Protein AF-A0A3A8IWX3-F1 (afdb_monomer_lite)

Structure (mmCIF, N/CA/C/O backbone):
data_AF-A0A3A8IWX3-F1
#
_entry.id   AF-A0A3A8IWX3-F1
#
loop_
_atom_site.group_PDB
_atom_site.id
_atom_site.type_symbol
_atom_site.label_atom_id
_atom_site.label_alt_id
_atom_site.label_comp_id
_atom_site.label_asym_id
_atom_site.label_entity_id
_atom_site.label_seq_id
_atom_site.pdbx_PDB_ins_code
_atom_site.Cartn_x
_atom_site.Cartn_y
_atom_site.Cartn_z
_atom_site.occupancy
_atom_site.B_iso_or_equiv
_atom_site.auth_seq_id
_atom_site.auth_comp_id
_atom_site.auth_asym_id
_atom_site.auth_atom_id
_atom_site.pdbx_PDB_model_num
ATOM 1 N N . MET A 1 1 ? -1.383 -8.125 -10.080 1.00 86.69 1 MET A N 1
ATOM 2 C CA . MET A 1 1 ? -1.069 -6.756 -10.529 1.00 86.69 1 MET A CA 1
ATOM 3 C C . MET A 1 1 ? -1.283 -6.690 -12.027 1.00 86.69 1 MET A C 1
ATOM 5 O O . MET A 1 1 ? -1.121 -7.721 -12.674 1.00 86.69 1 MET A O 1
ATOM 9 N N . LYS A 1 2 ? -1.686 -5.539 -12.562 1.00 85.56 2 LYS A N 1
ATOM 10 C CA . LYS A 1 2 ? -1.774 -5.310 -14.010 1.00 85.56 2 LYS A CA 1
ATOM 11 C C . LYS A 1 2 ? -1.093 -3.989 -14.355 1.00 85.56 2 LYS A C 1
ATOM 13 O O . LYS A 1 2 ? -1.101 -3.071 -13.539 1.00 85.56 2 LYS A O 1
ATOM 18 N N . GLN A 1 3 ? -0.535 -3.910 -15.554 1.00 83.62 3 GLN A N 1
ATOM 19 C CA . GLN A 1 3 ? -0.022 -2.661 -16.098 1.00 83.62 3 GLN A CA 1
ATOM 20 C C . GLN A 1 3 ? -1.179 -1.813 -16.635 1.00 83.62 3 GLN A C 1
ATOM 22 O O . GLN A 1 3 ? -2.124 -2.352 -17.218 1.00 83.62 3 GLN A O 1
ATOM 27 N N . VAL A 1 4 ? -1.117 -0.501 -16.424 1.00 78.19 4 VAL A N 1
ATOM 28 C CA . VAL A 1 4 ? -2.127 0.460 -16.881 1.00 78.19 4 VAL A CA 1
ATOM 29 C C . VAL A 1 4 ? -1.510 1.476 -17.836 1.00 78.19 4 VAL A C 1
ATOM 31 O O . VAL A 1 4 ? -0.340 1.832 -17.728 1.00 78.19 4 VAL A O 1
ATOM 34 N N . SER A 1 5 ? -2.292 1.932 -18.812 1.00 67.56 5 SER A N 1
ATOM 35 C CA . SER A 1 5 ? -1.827 2.875 -19.839 1.00 67.56 5 SER A CA 1
ATOM 36 C C . SER A 1 5 ? -1.890 4.332 -19.385 1.00 67.56 5 SER A C 1
ATOM 38 O O . SER A 1 5 ? -1.274 5.187 -20.010 1.00 67.56 5 SER A O 1
ATOM 40 N N . THR A 1 6 ? -2.663 4.634 -18.337 1.00 64.38 6 THR A N 1
ATOM 41 C CA . THR A 1 6 ? -2.822 5.980 -17.765 1.00 64.38 6 THR A CA 1
ATOM 42 C C . THR A 1 6 ? -3.241 5.852 -16.298 1.00 64.38 6 THR A C 1
ATOM 44 O O . THR A 1 6 ? -4.213 5.137 -16.048 1.00 64.38 6 THR A O 1
ATOM 47 N N . PRO A 1 7 ? -2.539 6.475 -15.329 1.00 60.66 7 PRO A N 1
ATOM 48 C CA . PRO A 1 7 ? -2.961 6.459 -13.931 1.00 60.66 7 PRO A CA 1
ATOM 49 C C . PRO A 1 7 ? -4.278 7.225 -13.796 1.00 60.66 7 PRO A C 1
ATOM 51 O O . PRO A 1 7 ? -4.457 8.277 -14.417 1.00 60.66 7 PRO A O 1
ATOM 54 N N . SER A 1 8 ? -5.222 6.686 -13.028 1.00 58.66 8 SER A N 1
ATOM 55 C CA . SER A 1 8 ? -6.579 7.222 -12.969 1.00 58.66 8 SER A CA 1
ATOM 56 C C . SER A 1 8 ? -6.768 8.292 -11.895 1.00 58.66 8 SER A C 1
ATOM 58 O O . SER A 1 8 ? -7.696 9.095 -12.023 1.00 58.66 8 SER A O 1
ATOM 60 N N . LEU A 1 9 ? -5.943 8.350 -10.841 1.00 49.69 9 LEU A N 1
ATOM 61 C CA . LEU A 1 9 ? -6.291 9.151 -9.661 1.00 49.69 9 LEU A CA 1
ATOM 62 C C . LEU A 1 9 ? -5.093 9.784 -8.926 1.00 49.69 9 LEU A C 1
ATOM 64 O O . LEU A 1 9 ? -4.160 9.097 -8.526 1.00 49.69 9 LEU A O 1
ATOM 68 N N . ALA A 1 10 ? -5.245 11.083 -8.619 1.00 52.88 10 ALA A N 1
ATOM 69 C CA . ALA A 1 10 ? -4.418 11.921 -7.731 1.00 52.88 10 ALA A CA 1
ATOM 70 C C . ALA A 1 10 ? -2.992 12.261 -8.232 1.00 52.88 10 ALA A C 1
ATOM 72 O O . ALA A 1 10 ? -2.428 11.541 -9.053 1.00 52.88 10 ALA A O 1
ATOM 73 N N . PRO A 1 11 ? -2.384 13.383 -7.777 1.00 64.00 11 PRO A N 1
ATOM 74 C CA . PRO A 1 11 ? -0.992 13.677 -8.098 1.00 64.00 11 PRO A CA 1
ATOM 75 C C . PRO A 1 11 ? -0.094 12.644 -7.411 1.00 64.00 11 PRO A C 1
ATOM 77 O O . PRO A 1 11 ? 0.184 12.738 -6.213 1.00 64.00 11 PRO A O 1
ATOM 80 N N . LEU A 1 12 ? 0.330 11.642 -8.182 1.00 71.00 12 LEU A N 1
ATOM 81 C CA . LEU A 1 12 ? 1.367 10.704 -7.781 1.00 71.00 12 LEU A CA 1
ATOM 82 C C . LEU A 1 12 ? 2.666 11.483 -7.536 1.00 71.00 12 LEU A C 1
ATOM 84 O O . LEU A 1 12 ? 3.016 12.394 -8.288 1.00 71.00 12 LEU A O 1
ATOM 88 N N . ARG A 1 13 ? 3.368 11.138 -6.460 1.00 83.31 13 ARG A N 1
ATOM 89 C CA . ARG A 1 13 ? 4.618 11.775 -6.042 1.00 83.31 13 ARG A CA 1
ATOM 90 C C . ARG A 1 13 ? 5.646 10.714 -5.687 1.00 83.31 13 ARG A C 1
ATOM 92 O O . ARG A 1 13 ? 5.283 9.590 -5.358 1.00 83.31 13 ARG A O 1
ATOM 99 N N . GLU A 1 14 ? 6.924 11.059 -5.743 1.00 87.44 14 GLU A N 1
ATOM 100 C CA . GLU A 1 14 ? 7.971 10.157 -5.266 1.00 87.44 14 GLU A CA 1
ATOM 101 C C . GLU A 1 14 ? 7.809 9.928 -3.756 1.00 87.44 14 GLU A C 1
ATOM 103 O O . GLU A 1 14 ? 7.725 10.875 -2.972 1.00 87.44 14 GLU A O 1
ATOM 108 N N . VAL A 1 15 ? 7.718 8.659 -3.360 1.00 89.88 15 VAL A N 1
ATOM 109 C CA . VAL A 1 15 ? 7.483 8.227 -1.972 1.00 89.88 15 VAL A CA 1
ATOM 110 C C . VAL A 1 15 ? 8.675 7.478 -1.381 1.00 89.88 15 VAL A C 1
ATOM 112 O O . VAL A 1 15 ? 8.717 7.208 -0.178 1.00 89.88 15 VAL A O 1
ATOM 115 N N . GLY A 1 16 ? 9.660 7.151 -2.211 1.00 93.00 16 GLY A N 1
ATOM 116 C CA . GLY A 1 16 ? 10.855 6.420 -1.829 1.00 93.00 16 GLY A CA 1
ATOM 117 C C . GLY A 1 16 ? 11.620 5.909 -3.037 1.00 93.00 16 GLY A C 1
ATOM 118 O O . GLY A 1 16 ? 11.205 6.076 -4.182 1.00 93.00 16 GLY A O 1
ATOM 119 N N . ASN A 1 17 ? 12.725 5.236 -2.759 1.00 94.06 17 ASN A N 1
ATOM 120 C CA . ASN A 1 17 ? 13.525 4.547 -3.754 1.00 94.06 17 ASN A CA 1
ATOM 121 C C . ASN A 1 17 ? 13.848 3.133 -3.276 1.00 94.06 17 ASN A C 1
ATOM 123 O O . ASN A 1 17 ? 13.964 2.875 -2.078 1.00 94.06 17 ASN A O 1
ATOM 127 N N . ALA A 1 18 ? 14.006 2.217 -4.218 1.00 93.88 18 ALA A N 1
ATOM 128 C CA . ALA A 1 18 ? 14.379 0.842 -3.953 1.00 93.88 18 ALA A CA 1
ATOM 129 C C . ALA A 1 18 ? 15.327 0.320 -5.036 1.00 93.88 18 ALA A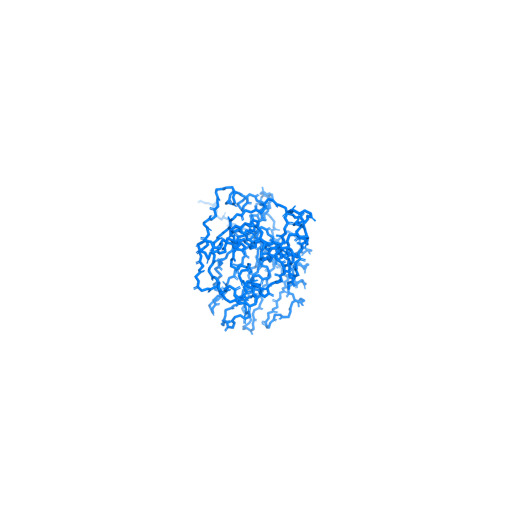 C 1
ATOM 131 O O . ALA A 1 18 ? 15.276 0.739 -6.191 1.00 93.88 18 ALA A O 1
ATOM 132 N N . MET A 1 19 ? 16.208 -0.591 -4.646 1.00 92.00 19 MET A N 1
ATOM 133 C CA . MET A 1 19 ? 17.078 -1.329 -5.548 1.00 92.00 19 MET A CA 1
ATOM 134 C C . MET A 1 19 ? 16.510 -2.722 -5.775 1.00 92.00 19 MET A C 1
ATOM 136 O O . MET A 1 19 ? 16.108 -3.404 -4.832 1.00 92.00 19 MET A O 1
ATOM 140 N N . PHE A 1 20 ? 16.499 -3.138 -7.036 1.00 89.69 20 PHE A N 1
ATOM 141 C CA . PHE A 1 20 ? 16.020 -4.442 -7.474 1.00 89.69 20 PHE A CA 1
ATOM 142 C C . PHE A 1 20 ? 16.995 -5.020 -8.494 1.00 89.69 20 PHE A C 1
ATOM 144 O O . PHE A 1 20 ? 17.671 -4.272 -9.212 1.00 89.69 20 PHE A O 1
ATOM 151 N N . ALA A 1 21 ? 17.014 -6.345 -8.630 1.00 88.94 21 ALA A N 1
ATOM 152 C CA . ALA A 1 21 ? 17.685 -6.963 -9.759 1.00 88.94 21 ALA A CA 1
ATOM 153 C C . ALA A 1 21 ? 17.002 -6.521 -11.064 1.00 88.94 21 ALA A C 1
ATOM 155 O O . ALA A 1 21 ? 15.779 -6.526 -11.180 1.00 88.94 21 ALA A O 1
ATOM 156 N N . LEU A 1 22 ? 17.786 -6.164 -12.085 1.00 83.31 22 LEU A N 1
ATOM 157 C CA . LEU A 1 22 ? 17.231 -5.679 -13.357 1.00 83.31 22 LEU A CA 1
ATOM 158 C C . LEU A 1 22 ? 16.272 -6.696 -14.002 1.00 83.31 22 LEU A C 1
ATOM 160 O O . LEU A 1 22 ? 15.233 -6.316 -14.531 1.00 83.31 22 LEU A O 1
ATOM 164 N N . ALA A 1 23 ? 16.598 -7.987 -13.892 1.00 86.25 23 ALA A N 1
ATOM 165 C CA . ALA A 1 23 ? 15.766 -9.077 -14.396 1.00 86.25 23 ALA A CA 1
ATOM 166 C C . ALA A 1 23 ? 14.388 -9.144 -13.716 1.00 86.25 23 ALA A C 1
ATOM 168 O O . ALA A 1 23 ? 13.410 -9.528 -14.356 1.00 86.25 23 ALA A O 1
ATOM 169 N N . ASP A 1 24 ? 14.306 -8.748 -12.445 1.00 89.81 24 ASP A N 1
ATOM 170 C CA . ASP A 1 24 ? 13.052 -8.714 -11.701 1.00 89.81 24 ASP A CA 1
ATOM 171 C C . ASP A 1 24 ? 12.161 -7.580 -12.213 1.00 89.81 24 ASP A C 1
ATOM 173 O O . ASP A 1 24 ? 10.992 -7.801 -12.522 1.00 89.81 24 ASP A O 1
ATOM 177 N N . VAL A 1 25 ? 12.722 -6.384 -12.406 1.00 85.19 25 VAL A N 1
ATOM 178 C CA . VAL A 1 25 ? 11.973 -5.238 -12.947 1.00 85.19 25 VAL A CA 1
ATOM 179 C C . VAL A 1 25 ? 11.510 -5.511 -14.381 1.00 85.19 25 VAL A C 1
ATOM 181 O O . VAL A 1 25 ? 10.349 -5.275 -14.703 1.00 85.19 25 VAL A O 1
ATOM 184 N N . ASP A 1 26 ? 12.367 -6.097 -15.222 1.00 84.75 26 ASP A N 1
ATOM 185 C CA . ASP A 1 26 ? 12.008 -6.475 -16.596 1.00 84.75 26 ASP A CA 1
ATOM 186 C C . ASP A 1 26 ? 10.876 -7.530 -16.640 1.00 84.75 26 ASP A C 1
ATOM 188 O O . ASP A 1 26 ? 10.126 -7.603 -17.617 1.00 84.75 26 ASP A O 1
ATOM 192 N N . SER A 1 27 ? 10.690 -8.324 -15.575 1.00 87.50 27 SER A N 1
ATOM 193 C CA . SER A 1 27 ? 9.590 -9.298 -15.478 1.00 87.50 27 SER A CA 1
ATOM 194 C C . SER A 1 27 ? 8.203 -8.659 -15.320 1.00 87.50 27 SER A C 1
ATOM 196 O O . SER A 1 27 ? 7.191 -9.330 -15.537 1.00 87.50 27 SER A O 1
ATOM 198 N N . LEU A 1 28 ? 8.135 -7.361 -14.991 1.00 86.62 28 LEU A N 1
ATOM 199 C CA . LEU A 1 28 ? 6.883 -6.606 -14.866 1.00 86.62 28 LEU A CA 1
ATOM 200 C C . LEU A 1 28 ? 6.214 -6.312 -16.215 1.00 86.62 28 LEU A C 1
ATOM 202 O O . LEU A 1 28 ? 5.060 -5.883 -16.244 1.00 86.62 28 LEU A O 1
ATOM 206 N N . GLY A 1 29 ? 6.915 -6.559 -17.323 1.00 84.50 29 GLY A N 1
ATOM 207 C CA . GLY A 1 29 ? 6.426 -6.331 -18.676 1.00 84.50 29 GLY A CA 1
ATOM 208 C C . GLY A 1 29 ? 7.143 -5.182 -19.377 1.00 84.50 29 GLY A C 1
ATOM 209 O O . GLY A 1 29 ? 8.172 -4.679 -18.927 1.00 84.50 29 GLY A O 1
ATOM 210 N N . THR A 1 30 ? 6.601 -4.784 -20.526 1.00 82.56 30 THR A N 1
ATOM 211 C CA . THR A 1 30 ? 7.172 -3.691 -21.327 1.00 82.56 30 THR A CA 1
ATOM 212 C C . THR A 1 30 ? 6.916 -2.367 -20.613 1.00 82.56 30 THR A C 1
ATOM 214 O O . THR A 1 30 ? 5.758 -2.119 -20.300 1.00 82.56 30 THR A O 1
ATOM 217 N N . PRO A 1 31 ? 7.920 -1.515 -20.352 1.00 80.44 31 PRO A N 1
ATOM 218 C CA . PRO A 1 31 ? 7.683 -0.235 -19.692 1.00 80.44 31 PRO A CA 1
ATOM 219 C C . PRO A 1 31 ? 6.721 0.654 -20.496 1.00 80.44 31 PRO A C 1
ATOM 221 O O . PRO A 1 31 ? 6.580 0.521 -21.712 1.00 80.44 31 PRO A O 1
ATOM 224 N N . ASN A 1 32 ? 6.029 1.546 -19.798 1.00 75.69 32 ASN A N 1
ATOM 225 C CA . ASN A 1 32 ? 5.233 2.615 -20.376 1.00 75.69 32 ASN A CA 1
ATOM 226 C C . ASN A 1 32 ? 6.160 3.619 -21.077 1.00 75.69 32 ASN A C 1
ATOM 228 O O . ASN A 1 32 ? 7.219 3.971 -20.560 1.00 75.69 32 ASN A O 1
ATOM 232 N N . PHE A 1 33 ? 5.736 4.097 -22.246 1.00 67.00 33 PHE A N 1
ATOM 233 C CA . PHE A 1 33 ? 6.454 5.110 -23.009 1.00 67.00 33 PHE A CA 1
ATOM 234 C C . PHE A 1 33 ? 5.523 6.267 -23.349 1.00 67.00 33 PHE A C 1
ATOM 236 O O . PHE A 1 33 ? 4.365 6.045 -23.702 1.00 67.00 33 PHE A O 1
ATOM 243 N N . GLU A 1 34 ? 6.033 7.494 -23.261 1.00 55.59 34 GLU A N 1
ATOM 244 C CA . GLU A 1 34 ? 5.270 8.700 -23.607 1.00 55.59 34 GLU A CA 1
ATOM 245 C C . GLU A 1 34 ? 5.205 8.952 -25.126 1.00 55.59 34 GLU A C 1
ATOM 247 O O . GLU A 1 34 ? 4.364 9.725 -25.584 1.00 55.59 34 GLU A O 1
ATOM 252 N N . ASP A 1 35 ? 6.065 8.302 -25.919 1.00 54.09 35 ASP A N 1
ATOM 253 C CA . ASP A 1 35 ? 6.261 8.622 -27.337 1.00 54.09 35 ASP A CA 1
ATOM 254 C C . ASP A 1 35 ? 5.482 7.651 -28.264 1.00 54.09 35 ASP A C 1
ATOM 256 O O . ASP A 1 35 ? 5.652 6.430 -28.168 1.00 54.09 35 ASP A O 1
ATOM 260 N N . PRO A 1 36 ? 4.601 8.138 -29.161 1.00 50.22 36 PRO A N 1
ATOM 261 C CA . PRO A 1 36 ? 3.748 7.287 -29.999 1.00 50.22 36 PRO A CA 1
ATOM 262 C C . PRO A 1 36 ? 4.486 6.397 -31.019 1.00 50.22 36 PRO A C 1
ATOM 264 O O . PRO A 1 36 ? 3.901 5.412 -31.463 1.00 50.22 36 PRO A O 1
ATOM 267 N N . ASP A 1 37 ? 5.750 6.680 -31.359 1.00 58.53 37 ASP A N 1
ATOM 268 C CA . ASP A 1 37 ? 6.534 5.921 -32.362 1.00 58.53 37 ASP A CA 1
ATOM 269 C C . ASP A 1 37 ? 7.537 4.917 -31.754 1.00 58.53 37 ASP A C 1
ATOM 271 O O . ASP A 1 37 ? 8.487 4.457 -32.401 1.00 58.53 37 ASP A O 1
ATOM 275 N N . VAL A 1 38 ? 7.333 4.523 -30.495 1.00 57.69 38 VAL A N 1
ATOM 276 C CA . VAL A 1 38 ? 8.252 3.620 -29.781 1.00 57.69 38 VAL A CA 1
ATOM 277 C C . VAL A 1 38 ? 8.358 2.240 -30.431 1.00 57.69 38 VAL A C 1
ATOM 279 O O . VAL A 1 38 ? 9.435 1.648 -30.406 1.00 57.69 38 VAL A O 1
ATOM 282 N N . GLU A 1 39 ? 7.309 1.738 -31.089 1.00 59.41 39 GLU A N 1
ATOM 283 C CA . GLU A 1 39 ? 7.400 0.485 -31.854 1.00 59.41 39 GLU A CA 1
ATOM 284 C C . GLU A 1 39 ? 8.393 0.584 -33.023 1.00 59.41 39 GLU A C 1
ATOM 286 O O . GLU A 1 39 ? 9.184 -0.339 -33.247 1.00 59.41 39 GLU A O 1
ATOM 291 N N . GLU A 1 40 ? 8.406 1.703 -33.757 1.00 60.19 40 GLU A N 1
ATOM 292 C CA . GLU A 1 40 ? 9.360 1.913 -34.848 1.00 60.19 40 GLU A CA 1
ATOM 293 C C . GLU A 1 40 ? 10.786 2.077 -34.307 1.00 60.19 40 GLU A C 1
ATOM 295 O O . GLU A 1 40 ? 11.734 1.518 -34.873 1.00 60.19 40 GLU A O 1
ATOM 300 N N . TYR A 1 41 ? 10.937 2.777 -33.180 1.00 60.28 41 TYR A N 1
ATOM 301 C CA . TYR A 1 41 ? 12.216 2.929 -32.496 1.00 60.28 41 TYR A CA 1
ATOM 302 C C . TYR A 1 41 ? 12.766 1.586 -31.993 1.00 60.28 41 TYR A C 1
ATOM 304 O O . TYR A 1 41 ? 13.900 1.239 -32.322 1.00 60.28 41 TYR A O 1
ATOM 312 N N . LEU A 1 42 ? 11.968 0.799 -31.262 1.00 62.75 42 LEU A N 1
ATOM 313 C CA . LEU A 1 42 ? 12.353 -0.520 -30.741 1.00 62.75 42 LEU A CA 1
ATOM 314 C C . LEU A 1 42 ? 12.766 -1.457 -31.880 1.00 62.75 42 LEU A C 1
ATOM 316 O O . LEU A 1 42 ? 13.788 -2.140 -31.792 1.00 62.75 42 LEU A O 1
ATOM 320 N N . ARG A 1 43 ? 12.016 -1.437 -32.991 1.00 63.19 43 ARG A N 1
ATOM 321 C CA . ARG A 1 43 ? 12.331 -2.215 -34.197 1.00 63.19 43 ARG A CA 1
ATOM 322 C C . ARG A 1 43 ? 13.667 -1.810 -34.828 1.00 63.19 43 ARG A C 1
ATOM 324 O O . ARG A 1 43 ? 14.324 -2.648 -35.442 1.00 63.19 43 ARG A O 1
ATOM 331 N N . LYS A 1 44 ? 14.054 -0.536 -34.725 1.00 58.06 44 LYS A N 1
ATOM 332 C CA . LYS A 1 44 ? 15.223 0.035 -35.409 1.00 58.06 44 LYS A CA 1
ATOM 333 C C . LYS A 1 44 ? 16.488 0.083 -34.547 1.00 58.06 44 LYS A C 1
ATOM 335 O O . LYS A 1 44 ? 17.580 -0.052 -35.095 1.00 58.06 44 LYS A O 1
ATOM 340 N N . TYR A 1 45 ? 16.355 0.265 -33.237 1.00 56.59 45 TYR A N 1
ATOM 341 C CA . TYR A 1 45 ? 17.471 0.551 -32.329 1.00 56.59 45 TYR A CA 1
ATOM 342 C C . TYR A 1 45 ? 17.572 -0.406 -31.131 1.00 56.59 45 TYR A C 1
ATOM 344 O O . TYR A 1 45 ? 18.597 -0.406 -30.451 1.00 56.59 45 TYR A O 1
ATOM 352 N N . GLY A 1 46 ? 16.575 -1.262 -30.887 1.00 67.06 46 GLY A N 1
ATOM 353 C CA . GLY A 1 46 ? 16.539 -2.114 -29.697 1.00 67.06 46 GLY A CA 1
ATOM 354 C C . GLY A 1 46 ? 16.033 -1.350 -28.472 1.00 67.06 46 GLY A C 1
ATOM 355 O O . GLY A 1 46 ? 15.061 -0.620 -28.593 1.00 67.06 46 GLY A O 1
ATOM 356 N N . ALA A 1 47 ? 16.648 -1.550 -27.299 1.00 56.28 47 ALA A N 1
ATOM 357 C CA . ALA A 1 47 ? 16.199 -1.005 -26.008 1.00 56.28 47 ALA A CA 1
ATOM 358 C C . ALA A 1 47 ? 15.825 0.497 -26.061 1.00 56.28 47 ALA A C 1
ATOM 360 O O . ALA A 1 47 ? 16.451 1.247 -26.809 1.00 56.28 47 ALA A O 1
ATOM 361 N N . PRO A 1 48 ? 14.823 0.933 -25.273 1.00 54.12 48 PRO A N 1
ATOM 362 C CA . PRO A 1 48 ? 14.162 2.221 -25.463 1.00 54.12 48 PRO A CA 1
ATOM 363 C C . PRO A 1 48 ? 15.084 3.440 -25.301 1.00 54.12 48 PRO A C 1
ATOM 365 O O . PRO A 1 48 ? 16.120 3.345 -24.636 1.00 54.12 48 PRO A O 1
ATOM 368 N N . PRO A 1 49 ? 14.701 4.596 -25.881 1.00 51.09 49 PRO A N 1
ATOM 369 C CA . PRO A 1 49 ? 15.451 5.829 -25.745 1.00 51.09 49 PRO A CA 1
ATOM 370 C C . PRO A 1 49 ? 15.246 6.393 -24.342 1.00 51.09 49 PRO A C 1
ATOM 372 O O . PRO A 1 49 ? 14.123 6.653 -23.927 1.00 51.09 49 PRO A O 1
ATOM 375 N N . GLY A 1 50 ? 16.347 6.623 -23.637 1.00 57.28 50 GLY A N 1
ATOM 376 C CA . GLY A 1 50 ? 16.347 7.324 -22.358 1.00 57.28 50 GLY A CA 1
ATOM 377 C C . GLY A 1 50 ? 16.984 6.508 -21.234 1.00 57.28 50 GLY A C 1
ATOM 378 O O . GLY A 1 50 ? 16.976 5.277 -21.264 1.00 57.28 50 GLY A O 1
ATOM 379 N N . PRO A 1 51 ? 17.585 7.182 -20.243 1.00 66.00 51 PRO A N 1
ATOM 380 C CA . PRO A 1 51 ? 18.137 6.510 -19.075 1.00 66.00 51 PRO A CA 1
ATOM 381 C C . PRO A 1 51 ? 17.065 6.021 -18.102 1.00 66.00 51 PRO A C 1
ATOM 383 O O . PRO A 1 51 ? 17.402 5.288 -17.180 1.00 66.00 51 PRO A O 1
ATOM 386 N N . GLU A 1 52 ? 15.805 6.409 -18.295 1.00 77.31 52 GLU A N 1
ATOM 387 C CA . GLU A 1 52 ? 14.704 6.100 -17.389 1.00 77.31 52 GLU A CA 1
ATOM 388 C C . GLU A 1 52 ? 13.667 5.193 -18.064 1.00 77.31 52 GLU A C 1
ATOM 390 O O . GLU A 1 52 ? 13.423 5.296 -19.269 1.00 77.31 52 GLU A O 1
ATOM 395 N N . ARG A 1 53 ? 13.089 4.268 -17.294 1.00 82.94 53 ARG A N 1
ATOM 396 C CA . ARG A 1 53 ? 12.009 3.371 -17.728 1.00 82.94 53 ARG A CA 1
ATOM 397 C C . ARG A 1 53 ? 10.911 3.346 -16.680 1.00 82.94 53 ARG A C 1
ATOM 399 O O . ARG A 1 53 ? 11.213 3.107 -15.513 1.00 82.94 53 ARG A O 1
ATOM 406 N N . ASP A 1 54 ? 9.663 3.482 -17.112 1.00 84.88 54 ASP A N 1
ATOM 407 C CA . ASP A 1 54 ? 8.529 3.589 -16.198 1.00 84.88 54 ASP A CA 1
ATOM 408 C C . ASP A 1 54 ? 7.576 2.404 -16.324 1.00 84.88 54 ASP A C 1
ATOM 410 O O . ASP A 1 54 ? 7.261 1.968 -17.424 1.00 84.88 54 ASP A O 1
ATOM 414 N N . TRP A 1 55 ? 7.055 1.904 -15.207 1.00 88.25 55 TRP A N 1
ATOM 415 C CA . TRP A 1 55 ? 5.972 0.920 -15.178 1.00 88.25 55 TRP A CA 1
ATOM 416 C C . TRP A 1 55 ? 4.821 1.473 -14.362 1.00 88.25 55 TRP A C 1
ATOM 418 O O . TRP A 1 55 ? 4.963 1.711 -13.163 1.00 88.25 55 TRP A O 1
ATOM 428 N N . TRP A 1 56 ? 3.679 1.668 -15.010 1.00 88.38 56 TRP A N 1
ATOM 429 C CA . TRP A 1 56 ? 2.453 2.141 -14.379 1.00 88.38 56 TRP A CA 1
ATOM 430 C C . TRP A 1 56 ? 1.607 0.935 -14.006 1.00 88.38 56 TRP A C 1
ATOM 432 O O . TRP A 1 56 ? 1.196 0.157 -14.870 1.00 88.38 56 TRP A O 1
ATOM 442 N N . LEU A 1 57 ? 1.383 0.745 -12.712 1.00 88.25 57 LEU A N 1
ATOM 443 C CA . LEU A 1 57 ? 0.891 -0.510 -12.164 1.00 88.25 57 LEU A CA 1
ATOM 444 C C . LEU A 1 57 ? -0.319 -0.267 -11.268 1.00 88.25 57 LEU A C 1
ATOM 446 O O . LEU A 1 57 ? -0.363 0.678 -10.484 1.00 88.25 57 LEU A O 1
ATOM 450 N N . GLU A 1 58 ? -1.288 -1.172 -11.367 1.00 86.81 58 GLU A N 1
ATOM 451 C CA . GLU A 1 58 ? -2.447 -1.232 -10.483 1.00 86.81 58 GLU A CA 1
ATOM 452 C C . GLU A 1 58 ? -2.450 -2.582 -9.750 1.00 86.81 58 GLU A C 1
ATOM 454 O O . GLU A 1 58 ? -2.441 -3.674 -10.350 1.00 86.81 58 GLU A O 1
ATOM 459 N N . ALA A 1 59 ? -2.440 -2.515 -8.422 1.00 86.44 59 ALA A N 1
ATOM 460 C CA . ALA A 1 59 ? -2.608 -3.669 -7.556 1.00 86.44 59 ALA A CA 1
ATOM 461 C C . ALA A 1 59 ? -4.078 -4.112 -7.502 1.00 86.44 59 ALA A C 1
ATOM 463 O O . ALA A 1 59 ? -4.998 -3.349 -7.778 1.00 86.44 59 ALA A O 1
ATOM 464 N N . GLN A 1 60 ? -4.328 -5.352 -7.072 1.00 82.25 60 GLN A N 1
ATOM 465 C CA . GLN A 1 60 ? -5.699 -5.880 -6.963 1.00 82.25 60 GLN A CA 1
ATOM 466 C C . GLN A 1 60 ? -6.562 -5.122 -5.941 1.00 82.25 60 GLN A C 1
ATOM 468 O O . GLN A 1 60 ? -7.784 -5.134 -6.050 1.00 82.25 60 GLN A O 1
ATOM 473 N N . CYS A 1 61 ? -5.938 -4.461 -4.961 1.00 75.19 61 CYS A N 1
ATOM 474 C CA . CYS A 1 61 ? -6.621 -3.615 -3.983 1.00 75.19 61 CYS A CA 1
ATOM 475 C C . CYS A 1 61 ? -6.993 -2.220 -4.522 1.00 75.19 61 CYS A C 1
ATOM 477 O O . CYS A 1 61 ? -7.562 -1.428 -3.774 1.00 75.19 61 CYS A O 1
ATOM 479 N N . GLY A 1 62 ? -6.672 -1.911 -5.786 1.00 79.44 62 GLY A N 1
ATOM 480 C CA . GLY A 1 62 ? -6.906 -0.603 -6.403 1.00 79.44 62 GLY A CA 1
ATOM 481 C C . GLY A 1 62 ? -5.827 0.444 -6.102 1.00 79.44 62 GLY A C 1
ATOM 482 O O . GLY A 1 62 ? -6.034 1.622 -6.384 1.00 79.44 62 GLY A O 1
ATOM 483 N N . LEU A 1 63 ? -4.691 0.043 -5.515 1.00 82.56 63 LEU A N 1
ATOM 484 C CA . LEU A 1 63 ? -3.518 0.909 -5.386 1.00 82.56 63 LEU A CA 1
ATOM 485 C C . LEU A 1 63 ? -2.876 1.106 -6.761 1.00 82.56 63 LEU A C 1
ATOM 487 O O . LEU A 1 63 ? -2.438 0.134 -7.378 1.00 82.56 63 LEU A O 1
ATOM 491 N N . GLU A 1 64 ? -2.775 2.358 -7.188 1.00 85.75 64 GLU A N 1
ATOM 492 C CA . GLU A 1 64 ? -2.012 2.765 -8.366 1.00 85.75 64 GLU A CA 1
ATOM 493 C C . GLU A 1 64 ? -0.647 3.306 -7.943 1.00 85.75 64 GLU A C 1
ATOM 495 O O . GLU A 1 64 ? -0.540 4.082 -6.990 1.00 85.75 64 GLU A O 1
ATOM 500 N N . PHE A 1 65 ? 0.401 2.897 -8.651 1.00 87.88 65 PHE A N 1
ATOM 501 C CA . PHE A 1 65 ? 1.759 3.371 -8.417 1.00 87.88 65 PHE A CA 1
ATOM 502 C C . PHE A 1 65 ? 2.604 3.267 -9.687 1.00 87.88 65 PHE A C 1
ATOM 504 O O . PHE A 1 65 ? 2.263 2.552 -10.633 1.00 87.88 65 PHE A O 1
ATOM 511 N N . VAL A 1 66 ? 3.724 3.984 -9.697 1.00 89.00 66 VAL A N 1
ATOM 512 C CA . VAL A 1 66 ? 4.712 3.952 -10.773 1.00 89.00 66 VAL A CA 1
ATOM 513 C C . VAL A 1 66 ? 6.062 3.526 -10.219 1.00 89.00 66 VAL A C 1
ATOM 515 O O . VAL A 1 66 ? 6.497 3.996 -9.165 1.00 89.00 66 VAL A O 1
ATOM 518 N N . LEU A 1 67 ? 6.727 2.635 -10.945 1.00 91.50 67 LEU A N 1
ATOM 519 C CA . LEU A 1 67 ? 8.143 2.346 -10.762 1.00 91.50 67 LEU A CA 1
ATOM 520 C C . LEU A 1 67 ? 8.915 3.024 -11.882 1.00 91.50 67 LEU A C 1
ATOM 522 O O . LEU A 1 67 ? 8.646 2.741 -13.041 1.00 91.50 67 LEU A O 1
ATOM 526 N N . CYS A 1 68 ? 9.862 3.887 -11.537 1.00 89.12 68 CYS A N 1
ATOM 527 C CA . CYS A 1 68 ? 10.722 4.574 -12.493 1.00 89.12 68 CYS A CA 1
ATOM 528 C C . CYS A 1 68 ? 12.169 4.120 -12.275 1.00 89.12 68 CYS A C 1
ATOM 530 O O . CYS A 1 68 ? 12.796 4.483 -11.279 1.00 89.12 68 CYS A O 1
ATOM 532 N N . LEU A 1 69 ? 12.683 3.273 -13.164 1.00 87.88 69 LEU A N 1
ATOM 533 C CA . LEU A 1 69 ? 14.054 2.771 -13.132 1.00 87.88 69 LEU A CA 1
ATOM 534 C C . LEU A 1 69 ? 14.993 3.761 -13.808 1.00 87.88 69 LEU A C 1
ATOM 536 O O . LEU A 1 69 ? 14.908 3.944 -15.017 1.00 87.88 69 LEU A O 1
ATOM 540 N N . ASP A 1 70 ? 15.957 4.281 -13.059 1.00 84.44 70 ASP A N 1
ATOM 541 C CA . ASP A 1 70 ? 17.112 4.992 -13.598 1.00 84.44 70 ASP A CA 1
ATOM 542 C C . ASP A 1 70 ? 18.254 3.995 -13.864 1.00 84.44 70 ASP A C 1
ATOM 544 O O . ASP A 1 70 ? 18.808 3.374 -12.950 1.00 84.44 70 ASP A O 1
ATOM 548 N N . LEU A 1 71 ? 18.616 3.832 -15.137 1.00 79.06 71 LEU A N 1
ATOM 549 C CA . LEU A 1 71 ? 19.647 2.910 -15.611 1.00 79.06 71 LEU A CA 1
ATOM 550 C C . LEU A 1 71 ? 21.076 3.359 -15.269 1.00 79.06 71 LEU A C 1
ATOM 552 O O . LEU A 1 71 ? 21.971 2.510 -15.237 1.00 79.06 71 LEU A O 1
ATOM 556 N N . TYR A 1 72 ? 21.319 4.651 -15.016 1.00 77.31 72 TYR A N 1
ATOM 557 C CA . TYR A 1 72 ? 22.650 5.144 -14.651 1.00 77.31 72 TYR A CA 1
ATOM 558 C C . TYR A 1 72 ? 23.011 4.756 -13.226 1.00 77.31 72 TYR A C 1
ATOM 560 O O . TYR A 1 72 ? 24.105 4.247 -12.977 1.00 77.31 72 TYR A O 1
ATOM 568 N N . ILE A 1 73 ? 22.087 4.991 -12.297 1.00 80.00 73 ILE A N 1
ATOM 569 C CA . ILE A 1 73 ? 22.292 4.696 -10.874 1.00 80.00 73 ILE A CA 1
ATOM 570 C C . ILE A 1 73 ? 21.736 3.329 -10.465 1.00 80.00 73 ILE A C 1
ATOM 572 O O . ILE A 1 73 ? 21.952 2.910 -9.332 1.00 80.00 73 ILE A O 1
ATOM 576 N N . LYS A 1 74 ? 21.058 2.622 -11.382 1.00 82.88 74 LYS A N 1
ATOM 577 C CA . LYS A 1 74 ? 20.422 1.311 -11.159 1.00 82.88 74 LYS A CA 1
ATOM 578 C C . LYS A 1 74 ? 19.484 1.316 -9.950 1.00 82.88 74 LYS A C 1
ATOM 580 O O . LYS A 1 74 ? 19.482 0.389 -9.144 1.00 82.88 74 LYS A O 1
ATOM 585 N N . SER A 1 75 ? 18.706 2.385 -9.829 1.00 87.06 75 SER A N 1
ATOM 586 C CA . SER A 1 75 ? 17.769 2.604 -8.730 1.00 87.06 75 SER A CA 1
ATOM 587 C C . SER A 1 75 ? 16.370 2.790 -9.289 1.00 87.06 75 SER A C 1
ATOM 589 O O . SER A 1 75 ? 16.198 3.393 -10.347 1.00 87.06 75 SER A O 1
ATOM 591 N N . VAL A 1 76 ? 15.373 2.282 -8.575 1.00 91.44 76 VAL A N 1
ATOM 592 C CA . VAL A 1 76 ? 13.966 2.466 -8.909 1.00 91.44 76 VAL A CA 1
ATOM 593 C C . VAL A 1 76 ? 13.362 3.479 -7.953 1.00 91.44 76 VAL A C 1
ATOM 595 O O . VAL A 1 76 ? 13.283 3.249 -6.746 1.00 91.44 76 VAL A O 1
ATOM 598 N N . ARG A 1 77 ? 12.898 4.602 -8.495 1.00 92.38 77 ARG A N 1
ATOM 599 C CA . ARG A 1 77 ? 12.034 5.535 -7.775 1.00 92.38 77 ARG A CA 1
ATOM 600 C C . ARG A 1 77 ? 10.636 4.933 -7.699 1.00 92.38 77 ARG A C 1
ATOM 602 O O . ARG A 1 77 ? 10.088 4.484 -8.706 1.00 92.38 77 ARG A O 1
ATOM 609 N N . VAL A 1 78 ? 10.070 4.921 -6.501 1.00 92.50 78 VAL A N 1
ATOM 610 C CA . VAL A 1 78 ? 8.701 4.479 -6.244 1.00 92.50 78 VAL A CA 1
ATOM 611 C C . VAL A 1 78 ? 7.838 5.721 -6.131 1.00 92.50 78 VAL A C 1
ATOM 613 O O . VAL A 1 78 ? 8.080 6.582 -5.283 1.00 92.50 78 VAL A O 1
ATOM 616 N N . ILE A 1 79 ? 6.831 5.815 -6.988 1.00 88.12 79 ILE A N 1
ATOM 617 C CA . ILE A 1 79 ? 5.930 6.957 -7.063 1.00 88.12 79 ILE A CA 1
ATOM 618 C C . ILE A 1 79 ? 4.521 6.462 -6.737 1.00 88.12 79 ILE A C 1
ATOM 620 O O . ILE A 1 79 ? 4.012 5.545 -7.376 1.00 88.12 79 ILE A O 1
ATOM 624 N N . ALA A 1 80 ? 3.891 7.052 -5.729 1.00 86.62 80 ALA A N 1
ATOM 625 C CA . ALA A 1 80 ? 2.553 6.690 -5.273 1.00 86.62 80 ALA A CA 1
ATOM 626 C C . ALA A 1 80 ? 1.826 7.935 -4.742 1.00 86.62 80 ALA A C 1
ATOM 628 O O . ALA A 1 80 ? 2.369 9.038 -4.748 1.00 86.62 80 ALA A O 1
ATOM 629 N N . GLU A 1 81 ? 0.582 7.782 -4.293 1.00 79.69 81 GLU A N 1
ATOM 630 C CA . GLU A 1 81 ? -0.212 8.909 -3.787 1.00 79.69 81 GLU A CA 1
ATOM 631 C C . GLU A 1 81 ? 0.383 9.526 -2.509 1.00 79.69 81 GLU A C 1
ATOM 633 O O . GLU A 1 81 ? 0.432 10.755 -2.374 1.00 79.69 81 GLU A O 1
ATOM 638 N N . GLU A 1 82 ? 0.861 8.680 -1.587 1.00 81.50 82 GLU A N 1
ATOM 639 C CA . GLU A 1 82 ? 1.434 9.104 -0.310 1.00 81.50 82 GLU A CA 1
ATOM 640 C C . GLU A 1 82 ? 2.608 8.244 0.150 1.00 81.50 82 GLU A C 1
ATOM 642 O O . GLU A 1 82 ? 2.651 7.037 -0.080 1.00 81.50 82 GLU A O 1
ATOM 647 N N . SER A 1 83 ? 3.498 8.839 0.945 1.00 85.50 83 SER A N 1
ATOM 648 C CA . SER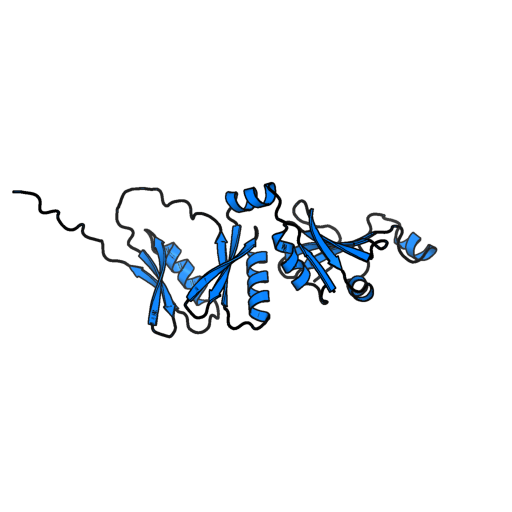 A 1 83 ? 4.637 8.147 1.569 1.00 85.50 83 SER A CA 1
ATOM 649 C C . SER A 1 83 ? 4.288 6.892 2.389 1.00 85.50 83 SER A C 1
ATOM 651 O O . SER A 1 83 ? 5.157 6.044 2.578 1.00 85.50 83 SER A O 1
ATOM 653 N N . ALA A 1 84 ? 3.054 6.736 2.895 1.00 85.06 84 ALA A N 1
ATOM 654 C CA . ALA A 1 84 ? 2.617 5.498 3.572 1.00 85.06 84 ALA A CA 1
ATOM 655 C C . ALA A 1 84 ? 2.421 4.318 2.621 1.00 85.06 84 ALA A C 1
ATOM 657 O O . ALA A 1 84 ? 2.550 3.171 3.040 1.00 85.06 84 ALA A O 1
ATOM 658 N N . GLU A 1 85 ? 2.186 4.591 1.341 1.00 88.25 85 GLU A N 1
ATOM 659 C CA . GLU A 1 85 ? 1.987 3.554 0.339 1.00 88.25 85 GLU A CA 1
ATOM 660 C C . GLU A 1 85 ? 3.298 2.862 -0.042 1.00 88.25 85 GLU A C 1
ATOM 662 O O . GLU A 1 85 ? 3.251 1.811 -0.658 1.00 88.25 85 GLU A O 1
ATOM 667 N N . PHE A 1 86 ? 4.472 3.376 0.344 1.00 92.75 86 PHE A N 1
ATOM 668 C CA . PHE A 1 86 ? 5.760 2.798 -0.057 1.00 92.75 86 PHE A CA 1
ATOM 669 C C . PHE A 1 86 ? 5.892 1.304 0.294 1.00 92.75 86 PHE A C 1
ATOM 671 O O . PHE A 1 86 ? 6.094 0.472 -0.586 1.00 92.75 86 PHE A O 1
ATOM 678 N N . GLU A 1 87 ? 5.707 0.936 1.564 1.00 89.50 87 GLU A N 1
ATOM 679 C CA . GLU A 1 87 ? 5.771 -0.471 2.000 1.00 89.50 87 GLU A CA 1
ATOM 680 C C . GLU A 1 87 ? 4.630 -1.311 1.413 1.00 89.50 87 GLU A C 1
ATOM 682 O O . GLU A 1 87 ? 4.779 -2.508 1.163 1.00 89.50 87 GLU A O 1
ATOM 687 N N . HIS A 1 88 ? 3.481 -0.679 1.173 1.00 90.12 88 HIS A N 1
ATOM 688 C CA . HIS A 1 88 ? 2.333 -1.318 0.548 1.00 90.12 88 HIS A CA 1
ATOM 689 C C . HIS A 1 88 ? 2.614 -1.641 -0.930 1.00 90.12 88 HIS A C 1
ATOM 691 O O . HIS A 1 88 ? 2.318 -2.752 -1.363 1.00 90.12 88 HIS A O 1
ATOM 697 N N . VAL A 1 89 ? 3.264 -0.738 -1.672 1.00 92.88 89 VAL A N 1
ATOM 698 C CA . VAL A 1 89 ? 3.741 -0.960 -3.044 1.00 92.88 89 VAL A CA 1
ATOM 699 C C . VAL A 1 89 ? 4.714 -2.129 -3.082 1.00 92.88 89 VAL A C 1
ATOM 701 O O . VAL A 1 89 ? 4.491 -3.076 -3.836 1.00 92.88 89 VAL A O 1
ATOM 704 N N . LEU A 1 90 ? 5.758 -2.100 -2.245 1.00 93.38 90 LEU A N 1
ATOM 705 C CA . LEU A 1 90 ? 6.764 -3.165 -2.215 1.00 93.38 90 LEU A CA 1
ATOM 706 C C . LEU A 1 90 ? 6.140 -4.532 -1.921 1.00 93.38 90 LEU A C 1
ATOM 708 O O . LEU A 1 90 ? 6.558 -5.537 -2.484 1.00 93.38 90 LEU A O 1
ATOM 712 N N . ALA A 1 91 ? 5.103 -4.572 -1.084 1.00 90.56 91 ALA A N 1
ATOM 713 C CA . ALA A 1 91 ? 4.399 -5.803 -0.757 1.00 90.56 91 ALA A CA 1
ATOM 714 C C . ALA A 1 91 ? 3.575 -6.395 -1.916 1.00 90.56 91 ALA A C 1
ATOM 716 O O . ALA A 1 91 ? 3.235 -7.577 -1.856 1.00 90.56 91 ALA A O 1
ATOM 717 N N . HIS A 1 92 ? 3.250 -5.613 -2.951 1.00 91.31 92 HIS A N 1
ATOM 718 C CA . HIS A 1 92 ? 2.585 -6.125 -4.154 1.00 91.31 92 HIS A CA 1
ATOM 719 C C . HIS A 1 92 ? 3.560 -6.632 -5.216 1.00 91.31 92 HIS A C 1
ATOM 721 O O . HIS A 1 92 ? 3.127 -7.333 -6.134 1.00 91.31 92 HIS A O 1
ATOM 727 N N . LEU A 1 93 ? 4.847 -6.291 -5.126 1.00 91.75 93 LEU A N 1
ATOM 728 C CA . LEU A 1 93 ? 5.840 -6.752 -6.090 1.00 91.75 93 LEU A CA 1
ATOM 729 C C . LEU A 1 93 ? 6.104 -8.258 -5.916 1.00 91.75 93 LEU A C 1
ATOM 731 O O . LEU A 1 93 ? 6.144 -8.756 -4.791 1.00 91.75 93 LEU A O 1
ATOM 735 N N . PRO A 1 94 ? 6.300 -9.009 -7.016 1.00 90.75 94 PRO A N 1
ATOM 736 C CA . PRO A 1 94 ? 6.567 -10.447 -6.949 1.00 90.75 94 PRO A CA 1
ATOM 737 C C . PRO A 1 94 ? 8.001 -10.783 -6.499 1.00 90.75 94 PRO A C 1
ATOM 739 O O . PRO A 1 94 ? 8.364 -11.956 -6.426 1.00 90.75 94 PRO A O 1
ATOM 742 N N . PHE A 1 95 ? 8.808 -9.769 -6.199 1.00 91.88 95 PHE A N 1
ATOM 743 C CA . PHE A 1 95 ? 10.209 -9.852 -5.809 1.00 91.88 95 PHE A CA 1
ATOM 744 C C . PHE A 1 95 ? 10.499 -8.848 -4.691 1.00 91.88 95 PHE A C 1
ATOM 746 O O . PHE A 1 95 ? 9.781 -7.864 -4.511 1.00 91.88 95 PHE A O 1
ATOM 753 N N . ALA A 1 96 ? 11.554 -9.110 -3.923 1.00 90.56 96 ALA A N 1
ATOM 754 C CA . ALA A 1 96 ? 11.956 -8.258 -2.813 1.00 90.56 96 ALA A CA 1
ATOM 755 C C . ALA A 1 96 ? 12.920 -7.158 -3.278 1.00 90.56 96 ALA A C 1
ATOM 757 O O . ALA A 1 96 ? 13.739 -7.378 -4.167 1.00 90.56 96 ALA A O 1
ATOM 758 N N . ALA A 1 97 ? 12.849 -5.992 -2.638 1.00 91.06 97 ALA A N 1
ATOM 759 C CA . ALA A 1 97 ? 13.892 -4.981 -2.764 1.00 91.06 97 ALA A CA 1
ATOM 760 C C . ALA A 1 97 ? 15.170 -5.453 -2.049 1.00 91.06 97 ALA A C 1
ATOM 762 O O . ALA A 1 97 ? 15.097 -5.981 -0.938 1.00 91.06 97 ALA A O 1
ATOM 763 N N . GLU A 1 98 ? 16.330 -5.240 -2.671 1.00 90.38 98 GLU A N 1
ATOM 764 C CA . GLU A 1 98 ? 17.642 -5.470 -2.048 1.00 90.38 98 GLU A CA 1
ATOM 765 C C . GLU A 1 98 ? 17.926 -4.392 -0.998 1.00 90.38 98 GLU A C 1
ATOM 767 O O . GLU A 1 98 ? 18.308 -4.678 0.137 1.00 90.38 98 GLU A O 1
ATOM 772 N N . GLU A 1 99 ? 17.668 -3.144 -1.381 1.00 91.25 99 GLU A N 1
ATOM 773 C CA . GLU A 1 99 ? 17.747 -1.970 -0.526 1.00 91.25 99 GLU A CA 1
ATOM 774 C C . GLU A 1 99 ? 16.509 -1.114 -0.764 1.00 91.25 99 GLU A C 1
ATOM 776 O O . GLU A 1 99 ? 16.048 -0.968 -1.894 1.00 91.25 99 GLU A O 1
ATOM 781 N N . SER A 1 100 ? 15.959 -0.531 0.295 1.00 93.44 100 SER A N 1
ATOM 782 C CA . SER A 1 100 ? 14.778 0.320 0.196 1.00 93.44 100 SER A CA 1
ATOM 783 C C . SER A 1 100 ? 14.890 1.497 1.147 1.00 93.44 100 SER A C 1
ATOM 785 O O . SER A 1 100 ? 15.19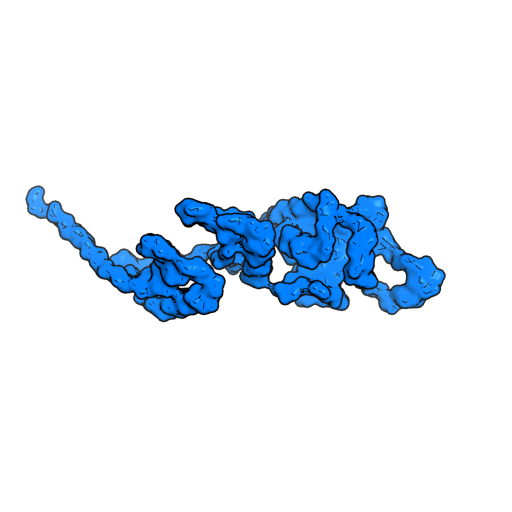1 1.331 2.331 1.00 93.44 100 SER A O 1
ATOM 787 N N . PHE A 1 101 ? 14.593 2.685 0.641 1.00 93.94 101 PHE A N 1
ATOM 788 C CA . PHE A 1 101 ? 14.519 3.909 1.413 1.00 93.94 101 PHE A CA 1
ATOM 789 C C . PHE A 1 101 ? 13.154 4.555 1.212 1.00 93.94 101 PHE A C 1
ATOM 791 O O . PHE A 1 101 ? 12.791 4.987 0.118 1.00 93.94 101 PHE A O 1
ATOM 798 N N . ARG A 1 102 ? 12.406 4.651 2.308 1.00 93.38 102 ARG A N 1
ATOM 799 C CA . ARG A 1 102 ? 11.128 5.349 2.356 1.00 93.38 102 ARG A CA 1
ATOM 800 C C . ARG A 1 102 ? 11.348 6.827 2.656 1.00 93.38 102 ARG A C 1
ATOM 802 O O . ARG A 1 102 ? 11.984 7.173 3.656 1.00 93.38 102 ARG A O 1
ATOM 809 N N . MET A 1 103 ? 10.758 7.705 1.849 1.00 90.38 103 MET A N 1
ATOM 810 C CA . MET A 1 103 ? 10.747 9.133 2.153 1.00 90.38 103 MET A CA 1
ATOM 811 C C . MET A 1 103 ? 9.841 9.430 3.348 1.00 90.38 103 MET A C 1
ATOM 813 O O . MET A 1 103 ? 8.819 8.783 3.583 1.00 90.38 103 MET A O 1
ATOM 817 N N . LYS A 1 104 ? 10.217 10.444 4.129 1.00 87.69 104 LYS A N 1
ATOM 818 C CA . LYS A 1 104 ? 9.385 10.906 5.242 1.00 87.69 104 LYS A CA 1
ATOM 819 C C . LYS A 1 104 ? 8.130 11.602 4.710 1.00 87.69 104 LYS A C 1
ATOM 821 O O . LYS A 1 104 ? 8.232 12.298 3.701 1.00 87.69 104 LYS A O 1
ATOM 826 N N . PRO A 1 105 ? 7.004 11.533 5.443 1.00 83.06 105 PRO A N 1
ATOM 827 C CA . PRO A 1 105 ? 5.810 12.252 5.044 1.00 83.06 105 PRO A CA 1
ATOM 828 C C . PRO A 1 105 ? 6.048 13.756 4.949 1.00 83.06 105 PRO A C 1
ATOM 830 O O . PRO A 1 105 ? 6.633 14.341 5.879 1.00 83.06 105 PRO A O 1
ATOM 833 N N . SER A 1 106 ? 5.581 14.363 3.857 1.00 80.50 106 SER A N 1
ATOM 834 C CA . SER A 1 106 ? 5.658 15.812 3.640 1.00 80.50 106 SER A CA 1
ATOM 835 C C . SER A 1 106 ? 4.744 16.567 4.618 1.00 80.50 106 SER A C 1
ATOM 837 O O . SER A 1 106 ? 3.867 15.975 5.247 1.00 80.50 106 SER A O 1
ATOM 839 N N . ALA A 1 107 ? 4.935 17.881 4.774 1.00 78.00 107 ALA A N 1
ATOM 840 C CA . ALA A 1 107 ? 4.058 18.689 5.630 1.00 78.00 107 ALA A CA 1
ATOM 841 C C . ALA A 1 107 ? 2.592 18.642 5.157 1.00 78.00 107 ALA A C 1
ATOM 843 O O . ALA A 1 107 ? 1.693 18.463 5.969 1.00 78.00 107 ALA A O 1
ATOM 844 N N . GLU A 1 108 ? 2.380 18.706 3.842 1.00 73.06 108 GLU A N 1
ATOM 845 C CA . GLU A 1 108 ? 1.063 18.615 3.205 1.00 73.06 108 GLU A CA 1
ATOM 846 C C . GLU A 1 108 ? 0.408 17.239 3.433 1.00 73.06 108 GLU A C 1
ATOM 848 O O . GLU A 1 108 ? -0.781 17.151 3.719 1.00 73.06 108 GLU A O 1
ATOM 853 N N . GLU A 1 109 ? 1.181 16.147 3.351 1.00 72.25 109 GLU A N 1
ATOM 854 C CA . GLU A 1 109 ? 0.678 14.801 3.662 1.00 72.25 109 GLU A CA 1
ATOM 855 C C . GLU A 1 109 ? 0.269 14.670 5.131 1.00 72.25 109 GLU A C 1
ATOM 857 O O . GLU A 1 109 ? -0.761 14.069 5.433 1.00 72.25 109 GLU A O 1
ATOM 862 N N . ARG A 1 110 ? 1.055 15.239 6.051 1.00 72.94 110 ARG A N 1
ATOM 863 C CA . ARG A 1 110 ? 0.726 15.232 7.484 1.00 72.94 110 ARG A CA 1
ATOM 864 C C . ARG A 1 110 ? -0.555 16.007 7.757 1.00 72.94 110 ARG A C 1
ATOM 866 O O . ARG A 1 110 ? -1.445 15.474 8.408 1.00 72.94 110 ARG A O 1
ATOM 873 N N . GLU A 1 111 ? -0.677 17.207 7.197 1.00 68.44 111 GLU A N 1
ATOM 874 C CA . GLU A 1 111 ? -1.875 18.038 7.332 1.00 68.44 111 GLU A CA 1
ATOM 875 C C . GLU A 1 111 ? -3.115 17.333 6.764 1.00 68.44 111 GLU A C 1
ATOM 877 O O . GLU A 1 111 ? -4.165 17.310 7.404 1.00 68.44 111 GLU A O 1
ATOM 882 N N . ARG A 1 112 ? -2.990 16.659 5.611 1.00 64.88 112 ARG A N 1
ATOM 883 C CA . ARG A 1 112 ? -4.087 15.879 5.017 1.00 64.88 112 ARG A CA 1
ATOM 884 C C . ARG A 1 112 ? -4.531 14.726 5.918 1.00 64.88 112 ARG A C 1
ATOM 886 O O . ARG A 1 112 ? -5.731 14.505 6.075 1.00 64.88 112 ARG A O 1
ATOM 893 N N . ARG A 1 113 ? -3.581 14.009 6.530 1.00 63.97 113 ARG A N 1
ATOM 894 C CA . ARG A 1 113 ? -3.860 12.907 7.470 1.00 63.97 113 ARG A CA 1
ATOM 895 C C . ARG A 1 113 ? -4.512 13.386 8.759 1.00 63.97 113 ARG A C 1
ATOM 897 O O . ARG A 1 113 ? -5.392 12.706 9.278 1.00 63.97 113 ARG A O 1
ATOM 904 N N . GLU A 1 114 ? -4.086 14.536 9.267 1.00 63.03 114 GLU A N 1
ATOM 905 C CA . GLU A 1 114 ? -4.647 15.145 10.474 1.00 63.03 114 GLU A CA 1
ATOM 906 C C . GLU A 1 114 ? -6.032 15.769 10.213 1.00 63.03 114 GLU A C 1
ATOM 908 O O . GLU A 1 114 ? -6.892 15.738 11.092 1.00 63.03 114 GLU A O 1
ATOM 9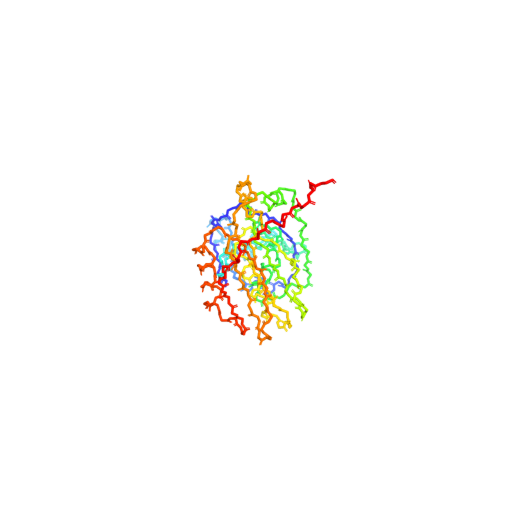13 N N . GLY A 1 115 ? -6.272 16.291 9.003 1.00 53.47 115 GLY A N 1
ATOM 914 C CA . GLY A 1 115 ? -7.474 17.052 8.651 1.00 53.47 115 GLY A CA 1
ATOM 915 C C . GLY A 1 115 ? -8.640 16.270 8.028 1.00 53.47 115 GLY A C 1
ATOM 916 O O . GLY A 1 115 ? -9.785 16.685 8.204 1.00 53.47 115 GLY A O 1
ATOM 917 N N . HIS A 1 116 ? -8.404 15.162 7.310 1.00 50.31 116 HIS A N 1
ATOM 918 C CA . HIS A 1 116 ? -9.450 14.523 6.483 1.00 50.31 116 HIS A CA 1
ATOM 919 C C . HIS A 1 116 ? -10.041 13.210 7.003 1.00 50.31 116 HIS A C 1
ATOM 921 O O . HIS A 1 116 ? -10.935 12.669 6.356 1.00 50.31 116 HIS A O 1
ATOM 927 N N . GLY A 1 117 ? -9.620 12.715 8.167 1.00 61.06 117 GLY A N 1
ATOM 928 C CA . GLY A 1 117 ? -10.057 11.396 8.617 1.00 61.06 117 GLY A CA 1
ATOM 929 C C . GLY A 1 117 ? -9.367 10.310 7.790 1.00 61.06 117 GLY A C 1
ATOM 930 O O . GLY A 1 117 ? -9.828 9.940 6.716 1.00 61.06 117 GLY A O 1
ATOM 931 N N . GLY A 1 118 ? -8.219 9.840 8.265 1.00 73.06 118 GLY A N 1
ATOM 932 C CA . GLY A 1 118 ? -7.487 8.742 7.640 1.00 73.06 118 GLY A CA 1
ATOM 933 C C . GLY A 1 118 ? -7.963 7.378 8.130 1.00 73.06 118 GLY A C 1
ATOM 934 O O . GLY A 1 118 ? -9.025 7.237 8.732 1.00 73.06 118 GLY A O 1
ATOM 935 N N . TRP A 1 119 ? -7.122 6.374 7.932 1.00 80.38 119 TRP A N 1
ATOM 936 C CA . TRP A 1 119 ? -7.289 5.012 8.419 1.00 80.38 119 TRP A CA 1
ATOM 937 C C . TRP A 1 119 ? -5.975 4.548 9.034 1.00 80.38 119 TRP A C 1
ATOM 939 O O . TRP A 1 119 ? -4.944 4.519 8.368 1.00 80.38 119 TRP A O 1
ATOM 949 N N . ALA A 1 120 ? -5.997 4.227 10.317 1.00 86.88 120 ALA A N 1
ATOM 950 C CA . ALA A 1 120 ? -4.887 3.665 11.059 1.00 86.88 120 ALA A CA 1
ATOM 951 C C . ALA A 1 120 ? -4.904 2.140 10.939 1.00 86.88 120 ALA A C 1
ATOM 953 O O . ALA A 1 120 ? -5.936 1.504 11.143 1.00 86.88 120 ALA A O 1
ATOM 954 N N . VAL A 1 121 ? -3.751 1.553 10.634 1.00 88.44 121 VAL A N 1
ATOM 955 C CA . VAL A 1 121 ? -3.499 0.127 10.819 1.00 88.44 121 VAL A CA 1
ATOM 956 C C . VAL A 1 121 ? -2.964 -0.052 12.228 1.00 88.44 121 VAL A C 1
ATOM 958 O O . VAL A 1 121 ? -1.897 0.451 12.575 1.00 88.44 121 VAL A O 1
ATOM 961 N N . CYS A 1 122 ? -3.716 -0.772 13.039 1.00 88.06 122 CYS A N 1
ATOM 962 C CA . CYS A 1 122 ? -3.438 -1.034 14.434 1.00 88.06 122 CYS A CA 1
ATOM 963 C C . CYS A 1 122 ? -2.977 -2.482 14.608 1.00 88.06 122 CYS A C 1
ATOM 965 O O . CYS A 1 122 ? -3.481 -3.397 13.960 1.00 88.06 122 CYS A O 1
ATOM 967 N N . ARG A 1 123 ? -2.026 -2.694 15.513 1.00 88.44 123 ARG A N 1
ATOM 968 C CA . ARG A 1 123 ? -1.585 -4.008 15.973 1.00 88.44 123 ARG A CA 1
ATOM 969 C C . ARG A 1 123 ? -2.042 -4.222 17.403 1.00 88.44 123 ARG A C 1
ATOM 971 O O . ARG A 1 123 ? -1.796 -3.362 18.248 1.00 88.44 123 ARG A O 1
ATOM 978 N N . ILE A 1 124 ? -2.589 -5.399 17.691 1.00 81.69 124 ILE A N 1
ATOM 979 C CA . ILE A 1 124 ? -2.836 -5.857 19.059 1.00 81.69 124 ILE A CA 1
ATOM 980 C C . ILE A 1 124 ? -1.735 -6.817 19.517 1.00 81.69 124 ILE A C 1
ATOM 982 O O . ILE A 1 124 ? -1.349 -7.743 18.796 1.00 81.69 124 ILE A O 1
ATOM 986 N N . ASP A 1 125 ? -1.193 -6.579 20.708 1.00 80.44 125 ASP A N 1
ATOM 987 C CA . ASP A 1 125 ? -0.253 -7.501 21.342 1.00 80.44 125 ASP A CA 1
ATOM 988 C C . ASP A 1 125 ? -0.970 -8.637 22.096 1.00 80.44 125 ASP A C 1
ATOM 990 O O . ASP A 1 125 ? -2.197 -8.690 22.199 1.00 80.44 125 ASP A O 1
ATOM 994 N N . THR A 1 126 ? -0.193 -9.568 22.652 1.00 75.38 126 THR A N 1
ATOM 995 C CA . THR A 1 126 ? -0.714 -10.711 23.421 1.00 75.38 126 THR A CA 1
ATOM 996 C C . THR A 1 126 ? -1.380 -10.323 24.742 1.00 75.38 126 THR A C 1
ATOM 998 O O . THR A 1 126 ? -2.015 -11.167 25.368 1.00 75.38 126 THR A O 1
ATOM 1001 N N . HIS A 1 127 ? -1.229 -9.074 25.184 1.00 74.38 127 HIS A N 1
ATOM 1002 C CA . HIS A 1 127 ? -1.838 -8.526 26.394 1.00 74.38 127 HIS A CA 1
ATOM 1003 C C . HIS A 1 127 ? -3.069 -7.659 26.088 1.00 74.38 127 HIS A C 1
ATOM 1005 O O . HIS A 1 127 ? -3.680 -7.118 27.007 1.00 74.38 127 HIS A O 1
ATOM 1011 N N . GLY A 1 128 ? -3.457 -7.548 24.814 1.00 69.62 128 GLY A N 1
ATOM 1012 C CA . GLY A 1 128 ? -4.597 -6.755 24.371 1.00 69.62 128 GLY A CA 1
ATOM 1013 C C . GLY A 1 128 ? -4.296 -5.267 24.173 1.00 69.62 128 GLY A C 1
ATOM 1014 O O . GLY A 1 128 ? -5.219 -4.507 23.879 1.00 69.62 128 GLY A O 1
ATOM 1015 N N . SER A 1 129 ? -3.038 -4.839 24.306 1.00 77.00 129 SER A N 1
ATOM 1016 C CA . SER A 1 129 ? -2.638 -3.453 24.054 1.00 77.00 129 SER A CA 1
ATOM 1017 C C . SER A 1 129 ? -2.611 -3.185 22.555 1.00 77.00 129 SER A C 1
ATOM 1019 O O . SER A 1 129 ? -2.097 -3.992 21.779 1.00 77.00 129 SER A O 1
ATOM 1021 N N . THR A 1 130 ? -3.154 -2.037 22.156 1.00 80.50 130 THR A N 1
ATOM 1022 C CA . THR A 1 130 ? -3.236 -1.622 20.753 1.00 80.50 130 THR A CA 1
ATOM 1023 C C . THR A 1 130 ? -2.190 -0.560 20.448 1.00 80.50 130 THR A C 1
ATOM 1025 O O . THR A 1 130 ? -2.043 0.405 21.195 1.00 80.50 130 THR A O 1
ATOM 1028 N N . PHE A 1 131 ? -1.482 -0.730 19.334 1.00 84.62 131 PHE A N 1
ATOM 1029 C CA . PHE A 1 131 ? -0.477 0.205 18.844 1.00 84.62 131 PHE A CA 1
ATOM 1030 C C . PHE A 1 131 ? -0.746 0.532 17.384 1.00 84.62 131 PHE A C 1
ATOM 1032 O O . PHE A 1 131 ? -0.920 -0.376 16.574 1.00 84.62 131 PHE A O 1
ATOM 1039 N N . GLU A 1 132 ? -0.728 1.812 17.035 1.00 88.44 132 GLU A N 1
ATOM 1040 C CA . GLU A 1 132 ? -0.739 2.218 15.634 1.00 88.44 132 GLU A CA 1
ATOM 1041 C C . GLU A 1 132 ? 0.587 1.818 14.969 1.00 88.44 132 GLU A C 1
ATOM 1043 O O . GLU A 1 132 ? 1.669 2.090 15.493 1.00 88.44 132 GLU A O 1
ATOM 1048 N N . VAL A 1 133 ? 0.487 1.148 13.826 1.00 88.69 133 VAL A N 1
ATOM 1049 C CA . VAL A 1 133 ? 1.616 0.718 12.994 1.00 88.69 133 VAL A CA 1
ATOM 1050 C C . VAL A 1 133 ? 1.871 1.739 11.896 1.00 88.69 133 VAL A C 1
ATOM 1052 O O . VAL A 1 133 ? 3.012 2.129 11.672 1.00 88.69 133 VAL A O 1
ATOM 1055 N N . GLU A 1 134 ? 0.810 2.149 11.202 1.00 87.56 134 GLU A N 1
ATOM 1056 C CA . GLU A 1 134 ? 0.870 3.083 10.080 1.00 87.56 134 GLU A CA 1
ATOM 1057 C C . GLU A 1 134 ? -0.508 3.712 9.835 1.00 87.56 134 GLU A C 1
ATOM 1059 O O . GLU A 1 134 ? -1.523 3.207 10.316 1.00 87.56 134 GLU A O 1
ATOM 1064 N N . SER A 1 135 ? -0.559 4.797 9.062 1.00 84.50 135 SER A N 1
ATOM 1065 C CA . SER A 1 135 ? -1.811 5.433 8.650 1.00 84.50 135 SER A CA 1
ATOM 1066 C C . SER A 1 135 ? -1.864 5.729 7.154 1.00 84.50 135 SER A C 1
ATOM 1068 O O . SER A 1 135 ? -0.873 6.142 6.555 1.00 84.50 135 SER A O 1
ATOM 1070 N N . PHE A 1 136 ? -3.052 5.561 6.582 1.00 79.44 136 PHE A N 1
ATOM 1071 C CA . PHE A 1 136 ? -3.355 5.721 5.164 1.00 79.44 136 PHE A CA 1
ATOM 1072 C C . PHE A 1 136 ? -4.518 6.694 4.979 1.00 79.44 136 PHE A C 1
ATOM 1074 O O . PHE A 1 136 ? -5.372 6.832 5.854 1.00 79.44 136 PHE A O 1
ATOM 1081 N N . SER A 1 137 ? -4.593 7.345 3.823 1.00 74.00 137 SER A N 1
ATOM 1082 C CA . SER A 1 137 ? -5.757 8.149 3.435 1.00 74.00 137 SER A CA 1
ATOM 1083 C C . SER A 1 137 ? -6.939 7.279 2.986 1.00 74.00 137 SER A C 1
ATOM 1085 O O . SER A 1 137 ? -8.093 7.632 3.225 1.00 74.00 137 SER A O 1
ATOM 1087 N N . ARG A 1 138 ? -6.669 6.113 2.381 1.00 73.31 138 ARG A N 1
ATOM 1088 C CA . ARG A 1 138 ? -7.684 5.184 1.858 1.00 73.31 138 ARG A CA 1
ATOM 1089 C C . ARG A 1 138 ? -7.864 3.962 2.760 1.00 73.31 138 ARG A C 1
ATOM 1091 O O . ARG A 1 138 ? -6.892 3.305 3.130 1.00 73.31 138 ARG A O 1
ATOM 1098 N N . GLU A 1 139 ? -9.120 3.585 3.017 1.00 77.44 139 GLU A N 1
ATOM 1099 C CA . GLU A 1 139 ? -9.443 2.365 3.778 1.00 77.44 139 GLU A CA 1
ATOM 1100 C C . GLU A 1 139 ? -8.912 1.109 3.079 1.00 77.44 139 GLU A C 1
ATOM 1102 O O . GLU A 1 139 ? -8.357 0.221 3.721 1.00 77.44 139 GLU A O 1
ATOM 1107 N N . GLY A 1 140 ? -9.065 1.041 1.750 1.00 76.62 140 GLY A N 1
ATOM 1108 C CA . GLY A 1 140 ? -8.623 -0.099 0.946 1.00 76.62 140 GLY A CA 1
ATOM 1109 C C . GLY A 1 140 ? -7.124 -0.365 1.086 1.00 76.62 140 GLY A C 1
ATOM 1110 O O . GLY A 1 140 ? -6.731 -1.516 1.278 1.00 76.62 140 GLY A O 1
ATOM 1111 N N . SER A 1 141 ? -6.304 0.693 1.086 1.00 80.44 141 SER A N 1
ATOM 1112 C CA . SER A 1 141 ? -4.862 0.594 1.324 1.00 80.44 141 SER A CA 1
ATOM 1113 C C . SER A 1 141 ? -4.554 0.092 2.730 1.00 80.44 141 SER A C 1
ATOM 1115 O O . SER A 1 141 ? -3.823 -0.885 2.880 1.00 80.44 141 SER A O 1
ATOM 1117 N N . ALA A 1 142 ? -5.177 0.684 3.756 1.00 84.12 142 ALA A N 1
ATOM 1118 C CA . ALA A 1 142 ? -4.986 0.260 5.142 1.00 84.12 142 ALA A CA 1
ATOM 1119 C C . ALA A 1 142 ? -5.362 -1.214 5.351 1.00 84.12 142 ALA A C 1
ATOM 1121 O O . ALA A 1 142 ? -4.619 -1.969 5.976 1.00 84.12 142 ALA A O 1
ATOM 1122 N N . ARG A 1 143 ? -6.495 -1.652 4.792 1.00 85.50 143 ARG A N 1
ATOM 1123 C CA . ARG A 1 143 ? -6.979 -3.032 4.927 1.00 85.50 143 ARG A CA 1
ATOM 1124 C C . ARG A 1 143 ? -6.101 -4.017 4.167 1.00 85.50 143 ARG A C 1
ATOM 1126 O O . ARG A 1 143 ? -5.798 -5.087 4.689 1.00 85.50 143 ARG A O 1
ATOM 1133 N N . CYS A 1 144 ? -5.654 -3.654 2.967 1.00 86.56 144 CYS A N 1
ATOM 1134 C CA . CYS A 1 144 ? -4.706 -4.467 2.216 1.00 86.56 144 CYS A CA 1
ATOM 1135 C C . CYS A 1 144 ? -3.381 -4.613 2.976 1.00 86.56 144 CYS A C 1
ATOM 1137 O O . CYS A 1 144 ? -2.874 -5.725 3.114 1.00 86.56 144 CYS A O 1
ATOM 1139 N N . PHE A 1 145 ? -2.862 -3.519 3.538 1.00 87.50 145 PHE A N 1
ATOM 1140 C CA . PHE A 1 145 ? -1.645 -3.536 4.342 1.00 87.50 145 PHE A CA 1
ATOM 1141 C C . PHE A 1 145 ? -1.792 -4.364 5.626 1.00 87.50 145 PHE A C 1
ATOM 1143 O O . PHE A 1 145 ? -0.917 -5.170 5.929 1.00 87.50 145 PHE A O 1
ATOM 1150 N N . ALA A 1 146 ? -2.912 -4.249 6.346 1.00 88.06 146 ALA A N 1
ATOM 1151 C CA . ALA A 1 146 ? -3.186 -5.074 7.525 1.00 88.06 146 ALA A CA 1
ATOM 1152 C C . ALA A 1 146 ? -3.188 -6.576 7.184 1.00 88.06 146 ALA A C 1
ATOM 1154 O O . ALA A 1 146 ? -2.482 -7.353 7.825 1.00 88.06 146 ALA A O 1
ATOM 1155 N N . ASN A 1 147 ? -3.881 -6.966 6.108 1.00 86.81 147 ASN A N 1
ATOM 1156 C CA . ASN A 1 147 ? -3.913 -8.354 5.637 1.00 86.81 147 ASN A CA 1
ATOM 1157 C C . ASN A 1 147 ? -2.517 -8.870 5.247 1.00 86.81 147 ASN A C 1
ATOM 1159 O O . ASN A 1 147 ? -2.191 -10.032 5.489 1.00 86.81 147 ASN A O 1
ATOM 1163 N N . LEU A 1 148 ? -1.685 -8.014 4.643 1.00 84.31 148 LEU A N 1
ATOM 1164 C CA . LEU A 1 148 ? -0.296 -8.343 4.316 1.00 84.31 148 LEU A CA 1
ATOM 1165 C C . LEU A 1 148 ? 0.536 -8.603 5.578 1.00 84.31 148 LEU A C 1
ATOM 1167 O O . LEU A 1 148 ? 1.344 -9.532 5.594 1.00 84.31 148 LEU A O 1
ATOM 1171 N N . LEU A 1 149 ? 0.342 -7.810 6.634 1.00 84.88 149 LEU A N 1
ATOM 1172 C CA . LEU A 1 149 ? 1.030 -8.001 7.912 1.00 84.88 149 LEU A CA 1
ATOM 1173 C C . LEU A 1 149 ? 0.586 -9.290 8.619 1.00 84.88 149 LEU A C 1
ATOM 1175 O O . LEU A 1 149 ? 1.443 -10.031 9.103 1.00 84.88 149 LEU A O 1
ATOM 1179 N N . ASP A 1 150 ? -0.714 -9.600 8.608 1.00 84.00 150 ASP A N 1
ATOM 1180 C CA . ASP A 1 150 ? -1.247 -10.863 9.136 1.00 84.00 150 ASP A CA 1
ATOM 1181 C C . ASP A 1 150 ? -0.672 -12.076 8.375 1.00 84.00 150 ASP A C 1
ATOM 1183 O O . ASP A 1 150 ? -0.209 -13.049 8.980 1.00 84.00 150 ASP A O 1
ATOM 1187 N N . ALA A 1 151 ? -0.632 -12.014 7.038 1.00 81.12 151 ALA A N 1
ATOM 1188 C CA . ALA A 1 151 ? -0.148 -13.106 6.189 1.00 81.12 151 ALA A CA 1
ATOM 1189 C C . ALA A 1 151 ? 1.347 -13.422 6.376 1.00 81.12 151 ALA A C 1
ATOM 1191 O O . ALA A 1 151 ? 1.769 -14.557 6.151 1.00 81.12 151 ALA A O 1
ATOM 1192 N N . ARG A 1 152 ? 2.153 -12.453 6.834 1.00 79.06 152 ARG A N 1
ATOM 1193 C CA . ARG A 1 152 ? 3.582 -12.653 7.149 1.00 79.06 152 ARG A CA 1
ATOM 1194 C C . ARG A 1 152 ? 3.817 -13.521 8.398 1.00 79.06 152 ARG A C 1
ATOM 1196 O O . ARG A 1 152 ? 4.964 -13.815 8.725 1.00 79.06 152 ARG A O 1
ATOM 1203 N N . GLY A 1 153 ? 2.758 -14.001 9.059 1.00 58.31 153 GLY A N 1
ATOM 1204 C CA . GLY A 1 153 ? 2.838 -15.115 10.009 1.00 58.31 153 GLY A CA 1
ATOM 1205 C C . GLY A 1 153 ? 3.274 -14.728 11.422 1.00 58.31 153 GLY A C 1
ATOM 1206 O O . GLY A 1 153 ? 3.767 -15.569 12.179 1.00 58.31 153 GLY A O 1
ATOM 1207 N N . HIS A 1 154 ? 3.092 -13.468 11.811 1.00 57.72 154 HIS A N 1
ATOM 1208 C CA . HIS A 1 154 ? 3.328 -13.042 13.186 1.00 57.72 154 HIS A CA 1
ATOM 1209 C C . HIS A 1 154 ? 2.130 -13.417 14.079 1.00 57.72 154 HIS A C 1
ATOM 1211 O O . HIS A 1 154 ? 0.982 -13.332 13.665 1.00 57.72 154 HIS A O 1
ATOM 1217 N N . LYS A 1 155 ? 2.372 -13.813 15.341 1.00 63.72 155 LYS A N 1
ATOM 1218 C CA . LYS A 1 155 ? 1.326 -14.114 16.356 1.00 63.72 155 LYS A CA 1
ATOM 1219 C C . LYS A 1 155 ? 0.549 -12.866 16.829 1.00 63.72 155 LYS A C 1
ATOM 1221 O O . LYS A 1 155 ? 0.091 -12.814 17.967 1.00 63.72 155 LYS A O 1
ATOM 1226 N N . GLN A 1 156 ? 0.509 -11.826 16.012 1.00 72.19 156 GLN A N 1
ATOM 1227 C CA . GLN A 1 156 ? 0.005 -10.498 16.331 1.00 72.19 156 GLN A CA 1
ATOM 1228 C C . GLN A 1 156 ? -1.147 -10.225 15.372 1.00 72.19 156 GLN A C 1
ATOM 1230 O O . GLN A 1 156 ? -1.005 -10.493 14.186 1.00 72.19 156 GLN A O 1
ATOM 1235 N N . GLY A 1 157 ? -2.281 -9.755 15.890 1.00 82.12 157 GLY A N 1
ATOM 1236 C CA . GLY A 1 157 ? -3.423 -9.407 15.047 1.00 82.12 157 GLY A CA 1
ATOM 1237 C C . GLY A 1 157 ? -3.298 -7.974 14.547 1.00 82.12 157 GLY A C 1
ATOM 1238 O O . GLY A 1 157 ? -2.972 -7.080 15.339 1.00 82.12 157 GLY A O 1
ATOM 1239 N N . TYR A 1 158 ? -3.585 -7.754 13.269 1.00 85.56 158 TYR A N 1
ATOM 1240 C CA . TYR A 1 158 ? -3.681 -6.421 12.684 1.00 85.56 158 TYR A CA 1
ATOM 1241 C C . TYR A 1 158 ? -5.140 -6.081 12.352 1.00 85.56 158 TYR A C 1
ATOM 1243 O O . TYR A 1 158 ? -5.951 -6.943 12.027 1.00 85.56 158 TYR A O 1
ATOM 1251 N N . PHE A 1 159 ? -5.515 -4.813 12.490 1.00 83.75 159 PHE A N 1
ATOM 1252 C CA . PHE A 1 159 ? -6.857 -4.329 12.167 1.00 83.75 159 PHE A CA 1
ATOM 1253 C C . PHE A 1 159 ? -6.814 -2.862 11.750 1.00 83.75 159 PHE A C 1
ATOM 1255 O O . PHE A 1 159 ? -5.799 -2.194 11.917 1.00 83.75 159 PHE A O 1
ATOM 1262 N N . VAL A 1 160 ? -7.908 -2.370 11.173 1.00 85.19 160 VAL A N 1
ATOM 1263 C CA . VAL A 1 160 ? -7.995 -1.009 10.639 1.00 85.19 160 VAL A CA 1
ATOM 1264 C C . VAL A 1 160 ? -9.044 -0.213 11.401 1.00 85.19 160 VAL A C 1
ATOM 1266 O O . VAL A 1 160 ? -10.162 -0.691 11.592 1.00 85.19 160 VAL A O 1
ATOM 1269 N N . GLU A 1 161 ? -8.696 1.008 11.791 1.00 84.44 161 GLU A N 1
ATOM 1270 C CA . GLU A 1 161 ? -9.593 1.958 12.447 1.00 84.44 161 GLU A CA 1
ATOM 1271 C C . GLU A 1 161 ? -9.543 3.321 11.751 1.00 84.44 161 GLU A C 1
ATOM 1273 O O . GLU A 1 161 ? -8.488 3.722 11.265 1.00 84.44 161 GLU A O 1
ATOM 1278 N N . PRO A 1 162 ? -10.649 4.074 11.683 1.00 76.69 162 PRO A N 1
ATOM 1279 C CA . PRO A 1 162 ? -10.620 5.430 11.151 1.00 76.69 162 PRO A CA 1
ATOM 1280 C C . PRO A 1 162 ? -9.777 6.349 12.051 1.00 76.69 162 PRO A C 1
ATOM 1282 O O . PRO A 1 162 ? -9.949 6.396 13.268 1.00 76.69 162 PRO A O 1
ATOM 1285 N N . ARG A 1 163 ? -8.873 7.113 11.438 1.00 69.81 163 ARG A N 1
ATOM 1286 C CA . ARG A 1 163 ? -7.967 8.056 12.087 1.00 69.81 163 ARG A CA 1
ATOM 1287 C C . ARG A 1 163 ? -8.541 9.464 12.020 1.00 69.81 163 ARG A C 1
ATOM 1289 O O . ARG A 1 163 ? -8.323 10.203 11.070 1.00 69.81 163 ARG A O 1
ATOM 1296 N N . GLY A 1 164 ? -9.293 9.828 13.040 1.00 56.59 164 GLY A N 1
ATOM 1297 C CA . GLY A 1 164 ? -9.900 11.141 13.177 1.00 56.59 164 GLY A CA 1
ATOM 1298 C C . GLY A 1 164 ? -10.843 11.125 14.360 1.00 56.59 164 GLY A C 1
ATOM 1299 O O . GLY A 1 164 ? -11.402 10.084 14.708 1.00 56.59 164 GLY A O 1
ATOM 1300 N N . VAL A 1 165 ? -11.011 12.279 14.996 1.00 43.69 165 VAL A N 1
ATOM 1301 C CA . VAL A 1 165 ? -12.057 12.469 15.996 1.00 43.69 165 VAL A CA 1
ATOM 1302 C C . VAL A 1 165 ? -13.367 12.132 15.284 1.00 43.69 165 VAL A C 1
ATOM 1304 O O . VAL A 1 165 ? -13.780 12.875 14.393 1.00 43.69 165 VAL A O 1
ATOM 1307 N N . LEU A 1 166 ? -14.018 11.011 15.639 1.00 38.44 166 LEU A N 1
ATOM 1308 C CA . LEU A 1 166 ? -15.468 10.897 15.461 1.00 38.44 166 LEU A CA 1
ATOM 1309 C C . LEU A 1 166 ? -16.006 12.259 15.885 1.00 38.44 166 LEU A C 1
ATOM 1311 O O . LEU A 1 166 ? -15.677 12.627 17.017 1.00 38.44 166 LEU A O 1
ATOM 1315 N N . PRO A 1 167 ? -16.696 13.028 15.012 1.00 35.91 167 PRO A N 1
ATOM 1316 C CA . PRO A 1 167 ? -17.059 14.413 15.308 1.00 35.91 167 PRO A CA 1
ATOM 1317 C C . PRO A 1 167 ? -17.533 14.448 16.751 1.00 35.91 167 PRO A C 1
ATOM 1319 O O . PRO A 1 167 ? -18.339 13.563 17.080 1.00 35.91 167 PRO A O 1
ATOM 1322 N N . PRO A 1 168 ? -16.983 15.328 17.624 1.00 35.25 168 PRO A N 1
ATOM 1323 C CA . PRO A 1 168 ? -17.360 15.303 19.025 1.00 35.25 168 PRO A CA 1
ATOM 1324 C C . PRO A 1 168 ? -18.874 15.281 19.018 1.00 35.25 168 PRO A C 1
ATOM 1326 O O . PRO A 1 168 ? -19.496 16.148 18.391 1.00 35.25 168 PRO A O 1
ATOM 1329 N N . LEU A 1 169 ? -19.458 14.215 19.588 1.00 35.59 169 LEU A N 1
ATOM 1330 C CA . LEU A 1 169 ? -20.900 14.177 19.776 1.00 35.59 169 LEU A CA 1
ATOM 1331 C C . LEU A 1 169 ? -21.221 15.547 20.354 1.00 35.59 169 LEU A C 1
ATOM 1333 O O . LEU A 1 169 ? -20.525 15.924 21.305 1.00 35.59 169 LEU A O 1
ATOM 1337 N N . PRO A 1 170 ? -22.138 16.317 19.730 1.00 30.33 170 PRO A N 1
ATOM 1338 C CA . PRO A 1 170 ? -22.391 17.688 20.136 1.00 30.33 170 PRO A CA 1
ATOM 1339 C C . PRO A 1 170 ? -22.437 17.680 21.651 1.00 30.33 170 PRO A C 1
ATOM 1341 O O . PRO A 1 170 ? -23.163 16.853 22.214 1.00 30.33 170 PRO A O 1
ATOM 1344 N N . SER A 1 171 ? -21.561 18.476 22.272 1.00 38.31 171 SER A N 1
ATOM 1345 C CA . SER A 1 171 ? -21.407 18.582 23.719 1.00 38.31 171 SER A CA 1
ATOM 1346 C C . SER A 1 171 ? -22.710 19.136 24.273 1.00 38.31 171 SER A C 1
ATOM 1348 O O . SER A 1 171 ? -22.868 20.328 24.508 1.00 38.31 171 SER A O 1
ATOM 1350 N N . GLY A 1 172 ? -23.700 18.264 24.340 1.00 36.19 172 GLY A N 1
ATOM 1351 C CA . GLY A 1 172 ? -25.036 18.529 24.795 1.00 36.19 172 GLY A CA 1
ATOM 1352 C C . GLY A 1 172 ? -25.157 17.795 26.096 1.00 36.19 172 GLY A C 1
ATOM 1353 O O . GLY A 1 172 ? -25.592 16.651 26.065 1.00 36.19 172 GLY A O 1
ATOM 1354 N N . ASP A 1 173 ? -24.748 18.481 27.159 1.00 36.59 173 ASP A N 1
ATOM 1355 C CA . ASP A 1 173 ? -24.945 18.150 28.565 1.00 36.59 173 ASP A CA 1
ATOM 1356 C C . ASP A 1 173 ? -24.513 16.746 29.038 1.00 36.59 173 ASP A C 1
ATOM 1358 O O . ASP A 1 173 ? -24.544 15.756 28.305 1.00 36.59 173 ASP A O 1
ATOM 1362 N N . PRO A 1 174 ? -24.144 16.598 30.319 1.00 42.84 174 PRO A N 1
ATOM 1363 C CA . PRO A 1 174 ? -24.062 15.289 30.948 1.00 42.84 174 PRO A CA 1
ATOM 1364 C C . PRO A 1 174 ? -25.480 14.693 31.057 1.00 42.84 174 PRO A C 1
ATOM 1366 O O . PRO A 1 174 ? -26.162 14.822 32.069 1.00 42.84 174 PRO A O 1
ATOM 1369 N N . GLY A 1 175 ? -25.943 14.043 29.987 1.00 49.16 175 GLY A N 1
ATOM 1370 C CA . GLY A 1 175 ? -27.227 13.347 29.912 1.00 49.16 175 GLY A CA 1
ATOM 1371 C C . GLY A 1 175 ? -27.243 12.251 28.836 1.00 49.16 175 GLY A C 1
ATOM 1372 O O . GLY A 1 175 ? -26.497 12.285 27.861 1.00 49.16 175 GLY A O 1
ATOM 1373 N N . PRO A 1 176 ? -28.104 11.242 29.008 1.00 54.25 176 PRO A N 1
ATOM 1374 C CA . PRO A 1 176 ? -27.757 9.855 29.279 1.00 54.25 176 PRO A CA 1
ATOM 1375 C C . PRO A 1 176 ? -27.264 9.116 28.017 1.00 54.25 176 PRO A C 1
ATOM 1377 O O . PRO A 1 176 ? -28.057 8.664 27.191 1.00 54.25 176 PRO A O 1
ATOM 1380 N N . HIS A 1 177 ? -25.954 8.944 27.850 1.00 53.69 177 HIS A N 1
ATOM 1381 C CA . HIS A 1 177 ? -25.410 8.042 26.829 1.00 53.69 177 HIS A CA 1
ATOM 1382 C C . HIS A 1 177 ? -25.631 6.590 27.286 1.00 53.69 177 HIS A C 1
ATOM 1384 O O . HIS A 1 177 ? -24.890 6.086 28.124 1.00 53.69 177 HIS A O 1
ATOM 1390 N N . GLN A 1 178 ? -26.709 5.959 26.801 1.00 70.56 178 GLN A N 1
ATOM 1391 C CA . GLN A 1 178 ? -27.206 4.679 27.323 1.00 70.56 178 GLN A CA 1
ATOM 1392 C C . GLN A 1 178 ? -26.692 3.438 26.594 1.00 70.56 178 GLN A C 1
ATOM 1394 O O . GLN A 1 178 ? -26.872 2.363 27.138 1.00 70.56 178 GLN A O 1
ATOM 1399 N N . TRP A 1 179 ? -26.094 3.523 25.403 1.00 77.38 179 TRP A N 1
ATOM 1400 C CA . TRP A 1 179 ? -25.726 2.327 24.632 1.00 77.38 179 TRP A CA 1
ATOM 1401 C C . TRP A 1 179 ? -24.224 2.240 24.410 1.00 77.38 179 TRP A C 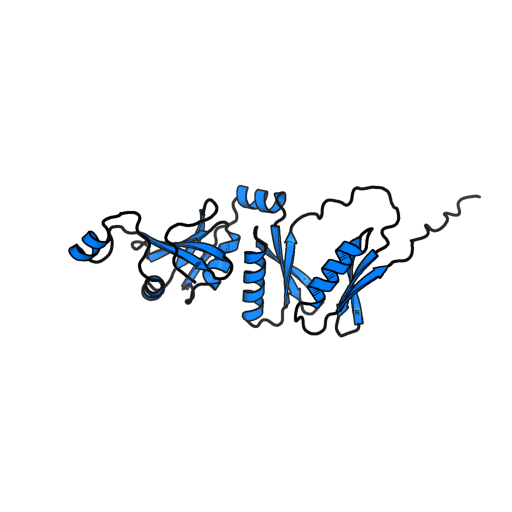1
ATOM 1403 O O . TRP A 1 179 ? -23.591 3.245 24.079 1.00 77.38 179 TRP A O 1
ATOM 1413 N N . VAL A 1 180 ? -23.675 1.040 24.578 1.00 78.12 180 VAL A N 1
ATOM 1414 C CA . VAL A 1 180 ? -22.252 0.746 24.417 1.00 78.12 180 VAL A CA 1
ATOM 1415 C C . VAL A 1 180 ? -22.045 -0.445 23.497 1.00 78.12 180 VAL A C 1
ATOM 1417 O O . VAL A 1 180 ? -22.770 -1.431 23.582 1.00 78.12 180 VAL A O 1
ATOM 1420 N N . LEU A 1 181 ? -21.060 -0.348 22.612 1.00 79.75 181 LEU A N 1
ATOM 1421 C CA . LEU A 1 181 ? -20.557 -1.472 21.837 1.00 79.75 181 LEU A CA 1
ATOM 1422 C C . LEU A 1 181 ? -19.504 -2.190 22.675 1.00 79.75 181 LEU A C 1
ATOM 1424 O O . LEU A 1 181 ? -18.521 -1.582 23.100 1.00 79.75 181 LEU A O 1
ATOM 1428 N N . LEU A 1 182 ? -19.722 -3.479 22.897 1.00 77.31 182 LEU A N 1
ATOM 1429 C CA . LEU A 1 182 ? -18.845 -4.354 23.651 1.00 77.31 182 LEU A CA 1
ATOM 1430 C C . LEU A 1 182 ? -18.250 -5.421 22.736 1.00 77.31 182 LEU A C 1
ATOM 1432 O O . LEU A 1 182 ? -18.939 -6.011 21.902 1.00 77.31 182 LEU A O 1
ATOM 1436 N N . ARG A 1 183 ? -16.970 -5.709 22.954 1.00 78.62 183 ARG A N 1
ATOM 1437 C CA . ARG A 1 183 ? -16.290 -6.896 22.436 1.00 78.62 183 ARG A CA 1
ATOM 1438 C C . ARG A 1 183 ? -16.062 -7.864 23.585 1.00 78.62 183 ARG A C 1
ATOM 1440 O O . ARG A 1 183 ? -15.482 -7.470 24.594 1.00 78.62 183 ARG A O 1
ATOM 1447 N N . GLN A 1 184 ? -16.443 -9.123 23.416 1.00 77.94 184 GLN A N 1
ATOM 1448 C CA . GLN A 1 184 ? -16.095 -10.203 24.333 1.00 77.94 184 GLN A CA 1
ATOM 1449 C C . GLN A 1 184 ? -15.128 -11.180 23.665 1.00 77.94 184 GLN A C 1
ATOM 1451 O O . GLN A 1 184 ? -15.350 -11.603 22.527 1.00 77.94 184 GLN A O 1
ATOM 1456 N N . ASP A 1 185 ? -14.047 -11.501 24.370 1.00 70.19 185 ASP A N 1
ATOM 1457 C CA . ASP A 1 185 ? -13.064 -12.494 23.939 1.00 70.19 185 ASP A CA 1
ATOM 1458 C C . ASP A 1 185 ? -13.471 -13.932 24.325 1.00 70.19 185 ASP A C 1
ATOM 1460 O O . ASP A 1 185 ? -14.523 -14.173 24.927 1.00 70.19 185 ASP A O 1
ATOM 1464 N N . GLU A 1 186 ? -12.623 -14.906 23.985 1.00 68.62 186 GLU A N 1
ATOM 1465 C CA . GLU A 1 186 ? -12.844 -16.324 24.299 1.00 68.62 186 GLU A CA 1
ATOM 1466 C C . GLU A 1 186 ? -12.853 -16.642 25.803 1.00 68.62 186 GLU A C 1
ATOM 1468 O O . GLU A 1 186 ? -13.418 -17.655 26.212 1.00 68.62 186 GLU A O 1
ATOM 1473 N N . ASN A 1 187 ? -12.265 -15.768 26.625 1.00 64.69 187 ASN A N 1
ATOM 1474 C CA . ASN A 1 187 ? -12.185 -15.909 28.077 1.00 64.69 187 ASN A CA 1
ATOM 1475 C C . ASN A 1 187 ? -13.354 -15.2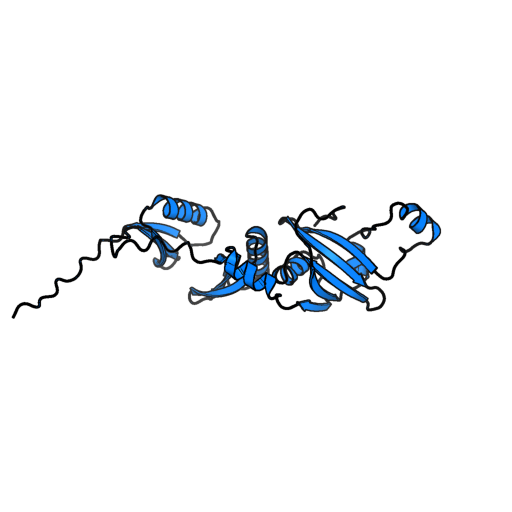10 28.793 1.00 64.69 187 ASN A C 1
ATOM 1477 O O . ASN A 1 187 ? -13.426 -15.224 30.022 1.00 64.69 187 ASN A O 1
ATOM 1481 N N . GLY A 1 188 ? -14.276 -14.599 28.041 1.00 66.31 188 GLY A N 1
ATOM 1482 C CA . GLY A 1 188 ? -15.424 -13.878 28.583 1.00 66.31 188 GLY A CA 1
ATOM 1483 C C . GLY A 1 188 ? -15.110 -12.455 29.049 1.00 66.31 188 GLY A C 1
ATOM 1484 O O . GLY A 1 188 ? -15.982 -11.809 29.633 1.00 66.31 188 GLY A O 1
ATOM 1485 N N . VAL A 1 189 ? -13.905 -11.943 28.785 1.00 59.66 189 VAL A N 1
ATOM 1486 C CA . VAL A 1 189 ? -13.519 -10.573 29.135 1.00 59.66 189 VAL A CA 1
ATOM 1487 C C . VAL A 1 189 ? -14.180 -9.607 28.162 1.00 59.66 189 VAL A C 1
ATOM 1489 O O . VAL A 1 189 ? -14.091 -9.768 26.943 1.00 59.66 189 VAL A O 1
ATOM 1492 N N . ARG A 1 190 ? -14.859 -8.596 28.712 1.00 71.00 190 ARG A N 1
ATOM 1493 C CA . ARG A 1 190 ? -15.602 -7.588 27.952 1.00 71.00 190 ARG A CA 1
ATOM 1494 C C . ARG A 1 190 ? -14.821 -6.286 27.874 1.00 71.00 190 ARG A C 1
ATOM 1496 O O . ARG A 1 190 ? -14.340 -5.785 28.886 1.00 71.00 190 ARG A O 1
ATOM 1503 N N . TYR A 1 191 ? -14.767 -5.723 26.678 1.00 58.75 191 TYR A N 1
ATOM 1504 C CA . TYR A 1 191 ? -14.107 -4.462 26.378 1.00 58.75 191 TYR A CA 1
ATOM 1505 C C . TYR A 1 191 ? -15.122 -3.496 25.792 1.00 58.75 191 TYR A C 1
ATOM 1507 O O . TYR A 1 191 ? -15.842 -3.853 24.860 1.00 58.75 191 TYR A O 1
ATOM 1515 N N . GLU A 1 192 ? -15.173 -2.285 26.335 1.00 70.12 192 GLU A N 1
ATOM 1516 C CA . GLU A 1 192 ? -15.960 -1.201 25.760 1.00 70.12 192 GLU A CA 1
ATOM 1517 C C . GLU A 1 192 ? -15.214 -0.585 24.581 1.00 70.12 192 GLU A C 1
ATOM 1519 O O . GLU A 1 192 ? -14.044 -0.231 24.700 1.00 70.12 192 GLU A O 1
ATOM 1524 N N . ILE A 1 193 ? -15.900 -0.494 23.446 1.00 72.38 193 ILE A N 1
ATOM 1525 C CA . ILE A 1 193 ? -15.337 -0.038 22.175 1.00 72.38 193 ILE A CA 1
ATOM 1526 C C . ILE A 1 193 ? -15.855 1.359 21.836 1.00 72.38 193 ILE A C 1
ATOM 1528 O O . ILE A 1 193 ? -15.082 2.243 21.486 1.00 72.38 193 ILE A O 1
ATOM 1532 N N . GLU A 1 194 ? -17.167 1.579 21.955 1.00 70.06 194 GLU A N 1
ATOM 1533 C CA . GLU A 1 194 ? -17.798 2.853 21.596 1.00 70.06 194 GLU A CA 1
ATOM 1534 C C . GLU A 1 194 ? -19.075 3.093 22.416 1.00 70.06 194 GLU A C 1
ATOM 1536 O O . GLU A 1 194 ? -19.768 2.143 22.783 1.00 70.06 194 GLU A O 1
ATOM 1541 N N . ARG A 1 195 ? -19.429 4.365 22.661 1.00 73.06 195 ARG A N 1
ATOM 1542 C CA . ARG A 1 195 ? -20.717 4.775 23.248 1.00 73.06 195 ARG A CA 1
ATOM 1543 C C . ARG A 1 195 ? -21.554 5.591 22.273 1.00 73.06 195 ARG A C 1
ATOM 1545 O O . ARG A 1 195 ? -21.052 6.504 21.624 1.00 73.06 195 ARG A O 1
ATOM 1552 N N . ALA A 1 196 ? -22.865 5.361 22.267 1.00 66.06 196 ALA A N 1
ATOM 1553 C CA . ALA A 1 196 ? -23.806 6.151 21.481 1.00 66.06 196 ALA A CA 1
ATOM 1554 C C . ALA A 1 196 ? -25.128 6.406 22.220 1.00 66.06 196 ALA A C 1
ATOM 1556 O O . ALA A 1 196 ? -25.528 5.697 23.143 1.00 66.06 196 ALA A O 1
ATOM 1557 N N . ARG A 1 197 ? -25.853 7.443 21.778 1.00 66.94 197 ARG A N 1
ATOM 1558 C CA . ARG A 1 197 ? -27.225 7.721 22.250 1.00 66.94 197 ARG A CA 1
ATOM 1559 C C . ARG A 1 197 ? -28.257 6.746 21.684 1.00 66.94 197 ARG A C 1
ATOM 1561 O O . ARG A 1 197 ? -29.344 6.609 22.233 1.00 66.94 197 ARG A O 1
ATOM 1568 N N . ARG A 1 198 ? -27.936 6.120 20.558 1.00 67.31 198 ARG A N 1
ATOM 1569 C CA . ARG A 1 198 ? -28.843 5.339 19.723 1.00 67.31 198 ARG A CA 1
ATOM 1570 C C . ARG A 1 198 ? -28.141 4.041 19.324 1.00 67.31 198 ARG A C 1
ATOM 1572 O O . ARG A 1 198 ? -26.990 4.125 18.896 1.00 67.31 198 ARG A O 1
ATOM 1579 N N . PRO A 1 199 ? -28.790 2.874 19.458 1.00 77.31 199 PRO A N 1
ATOM 1580 C CA . PRO A 1 199 ? -28.119 1.603 19.234 1.00 77.31 199 PRO A CA 1
ATOM 1581 C C . PRO A 1 199 ? -27.893 1.311 17.748 1.00 77.31 199 PRO A C 1
ATOM 1583 O O . PRO A 1 199 ? -26.941 0.616 17.439 1.00 77.31 199 PRO A O 1
ATOM 1586 N N . GLN A 1 200 ? -28.656 1.910 16.823 1.00 68.31 200 GLN A N 1
ATOM 1587 C CA . GLN A 1 200 ? -28.665 1.527 15.401 1.00 68.31 200 GLN A CA 1
ATOM 1588 C C . GLN A 1 200 ? -27.274 1.513 14.751 1.00 68.31 200 GLN A C 1
ATOM 1590 O O . GLN A 1 200 ? -26.950 0.616 13.979 1.00 68.31 200 GLN A O 1
ATOM 1595 N N . ARG A 1 201 ? -26.430 2.501 15.076 1.00 71.62 201 ARG A N 1
ATOM 1596 C CA . ARG A 1 201 ? -25.051 2.556 14.574 1.00 71.62 201 ARG A CA 1
ATOM 1597 C C . ARG A 1 201 ? -24.179 1.461 15.190 1.00 71.62 201 ARG A C 1
ATOM 1599 O O . ARG A 1 201 ? -23.420 0.818 14.475 1.00 71.62 201 ARG A O 1
ATOM 1606 N N . LEU A 1 202 ? -24.287 1.265 16.503 1.00 73.38 202 LEU A N 1
ATOM 1607 C CA . LEU A 1 202 ? -23.511 0.266 17.239 1.00 73.38 202 LEU A CA 1
ATOM 1608 C C . LEU A 1 202 ? -23.930 -1.157 16.848 1.00 73.38 202 LEU A C 1
ATOM 1610 O O . LEU A 1 202 ? -23.087 -2.038 16.766 1.00 73.38 202 LEU A O 1
ATOM 1614 N N . GLU A 1 203 ? -25.218 -1.368 16.576 1.00 76.38 203 GLU A N 1
ATOM 1615 C CA . GLU A 1 203 ? -25.792 -2.638 16.127 1.00 76.38 203 GLU A CA 1
ATOM 1616 C C . GLU A 1 203 ? -25.296 -2.974 14.727 1.00 76.38 203 GLU A C 1
ATOM 1618 O O . GLU A 1 203 ? -24.811 -4.078 14.500 1.00 76.38 203 GLU A O 1
ATOM 1623 N N . TRP A 1 204 ? -25.334 -1.997 13.815 1.00 75.31 204 TRP A N 1
ATOM 1624 C CA . TRP A 1 204 ? -24.772 -2.156 12.479 1.00 75.31 204 TRP A CA 1
ATOM 1625 C C . TRP A 1 204 ? -23.272 -2.486 12.531 1.00 75.31 204 TRP A C 1
ATOM 1627 O O . TRP A 1 204 ? -22.834 -3.405 11.842 1.00 75.31 204 TRP A O 1
ATOM 1637 N N . LEU A 1 205 ? -22.498 -1.799 13.385 1.00 62.59 205 LEU A N 1
ATOM 1638 C CA . LEU A 1 205 ? -21.072 -2.081 13.600 1.00 62.59 205 LEU A CA 1
ATOM 1639 C C . LEU A 1 205 ? -20.841 -3.485 14.174 1.00 62.59 205 LEU A C 1
ATOM 1641 O O . LEU A 1 205 ? -20.022 -4.230 13.642 1.00 62.59 205 LEU A O 1
ATOM 1645 N N . ALA A 1 206 ? -21.580 -3.873 15.218 1.00 76.38 206 ALA A N 1
ATOM 1646 C CA . ALA A 1 206 ? -21.505 -5.212 15.800 1.00 76.38 206 ALA A CA 1
ATOM 1647 C C . ALA A 1 206 ? -21.813 -6.296 14.756 1.00 76.38 206 ALA A C 1
ATOM 1649 O O . ALA A 1 206 ? -21.128 -7.315 14.698 1.00 76.38 206 ALA A O 1
ATOM 1650 N N . GLU A 1 207 ? -22.805 -6.063 13.896 1.00 70.38 207 GLU A N 1
ATOM 1651 C CA . GLU A 1 207 ? -23.153 -6.967 12.804 1.00 70.38 207 GLU A CA 1
ATOM 1652 C C . GLU A 1 207 ? -22.021 -7.084 11.773 1.00 70.38 207 GLU A C 1
ATOM 1654 O O . GLU A 1 207 ? -21.699 -8.198 11.359 1.00 70.38 207 GLU A O 1
ATOM 1659 N N . GLN A 1 208 ? -21.383 -5.973 11.384 1.00 68.19 208 GLN A N 1
ATOM 1660 C CA . GLN A 1 208 ? -20.226 -6.026 10.482 1.00 68.19 208 GLN A CA 1
ATOM 1661 C C . GLN A 1 208 ? -19.069 -6.803 11.116 1.00 68.19 208 GLN A C 1
ATOM 1663 O O . GLN A 1 208 ? -18.514 -7.699 10.483 1.00 68.19 208 GLN A O 1
ATOM 1668 N N . TYR A 1 209 ? -18.751 -6.529 12.384 1.00 73.62 209 TYR A N 1
ATOM 1669 C CA . TYR A 1 209 ? -17.658 -7.209 13.075 1.00 73.62 209 TYR A CA 1
ATOM 1670 C C . TYR A 1 209 ? -17.906 -8.707 13.287 1.00 73.62 209 TYR A C 1
ATOM 1672 O O . TYR A 1 209 ? -16.955 -9.483 13.228 1.00 73.62 209 TYR A O 1
ATOM 1680 N N . ASN A 1 210 ? -19.159 -9.128 13.485 1.00 79.25 210 ASN A N 1
ATOM 1681 C CA . ASN A 1 210 ? -19.522 -10.543 13.615 1.00 79.25 210 ASN A CA 1
ATOM 1682 C C . ASN A 1 210 ? -19.582 -11.292 12.269 1.00 79.25 210 ASN A C 1
ATOM 1684 O O . ASN A 1 210 ? -19.530 -12.520 12.262 1.00 79.25 210 ASN A O 1
ATOM 1688 N N . LYS A 1 211 ? -19.712 -10.588 11.134 1.00 75.00 211 LYS A N 1
ATOM 1689 C CA . LYS A 1 211 ? -19.668 -11.193 9.787 1.00 75.00 211 LYS A CA 1
ATOM 1690 C C . LYS A 1 211 ? -18.252 -11.537 9.339 1.00 75.00 211 LYS A C 1
ATOM 1692 O O . LYS A 1 211 ? -18.078 -12.395 8.475 1.00 75.00 211 LYS A O 1
ATOM 1697 N N . GLU A 1 212 ? -17.249 -10.867 9.892 1.00 67.81 212 GLU A N 1
ATOM 1698 C CA . GLU A 1 212 ? -15.856 -11.184 9.608 1.00 67.81 212 GLU A CA 1
ATOM 1699 C C . GLU A 1 212 ? -15.478 -12.512 10.283 1.00 67.81 212 GLU A C 1
ATOM 1701 O O . GLU A 1 212 ? -15.798 -12.737 11.450 1.00 67.81 212 GLU A O 1
ATOM 1706 N N . ALA A 1 213 ? -14.785 -13.402 9.560 1.00 50.50 213 ALA A N 1
ATOM 1707 C CA . ALA A 1 213 ? -14.303 -14.686 10.077 1.00 50.50 213 ALA A CA 1
ATOM 1708 C C . ALA A 1 213 ? -13.135 -14.479 11.062 1.00 50.50 213 ALA A C 1
ATOM 1710 O O . ALA A 1 213 ? -11.993 -14.854 10.811 1.00 50.50 213 ALA A O 1
ATOM 1711 N N . ARG A 1 214 ? -13.423 -13.828 12.190 1.00 58.81 214 ARG A N 1
ATOM 1712 C CA . ARG A 1 214 ? -12.495 -13.574 13.286 1.00 58.81 214 ARG A CA 1
ATOM 1713 C C . ARG A 1 214 ? -12.607 -14.736 14.265 1.00 58.81 214 ARG A C 1
ATOM 1715 O O . ARG A 1 214 ? -13.675 -15.006 14.814 1.00 58.81 214 ARG A O 1
ATOM 1722 N N . HIS A 1 215 ? -11.511 -15.458 14.485 1.00 51.72 215 HIS A N 1
ATOM 1723 C CA . HIS A 1 215 ? -11.502 -16.559 15.444 1.00 51.72 215 HIS A CA 1
ATOM 1724 C C . HIS A 1 215 ? -11.816 -16.036 16.862 1.00 51.72 215 HIS A C 1
ATOM 1726 O O . HIS A 1 215 ? -11.037 -15.290 17.447 1.00 51.72 215 HIS A O 1
ATOM 1732 N N . LYS A 1 216 ? -12.948 -16.499 17.417 1.00 65.44 216 LYS A N 1
ATOM 1733 C CA . LYS A 1 216 ? -13.321 -16.460 18.846 1.00 65.44 216 LYS A CA 1
ATOM 1734 C C . LYS A 1 216 ? -13.580 -15.079 19.476 1.00 65.44 216 LYS A C 1
ATOM 1736 O O . LYS A 1 216 ? -13.237 -14.851 20.635 1.00 65.44 216 LYS A O 1
ATOM 1741 N N . GLN A 1 217 ? -14.213 -14.167 18.744 1.00 71.31 217 GLN A N 1
ATOM 1742 C CA . GLN A 1 217 ? -14.652 -12.879 19.291 1.00 71.31 217 GLN A CA 1
ATOM 1743 C C . GLN A 1 217 ? -16.138 -12.663 19.028 1.00 71.31 217 GLN A C 1
ATOM 1745 O O . GLN A 1 217 ? -16.639 -13.036 17.970 1.00 71.31 217 GLN A O 1
ATOM 1750 N N . HIS A 1 218 ? -16.828 -12.051 19.989 1.00 82.69 218 HIS A N 1
ATOM 1751 C CA . HIS A 1 218 ? -18.247 -11.726 19.885 1.00 82.69 218 HIS A CA 1
ATOM 1752 C C . HIS A 1 218 ? -18.468 -10.235 20.141 1.00 82.69 218 HIS A C 1
ATOM 1754 O O . HIS A 1 218 ? -18.059 -9.711 21.179 1.00 82.69 218 HIS A O 1
ATOM 1760 N N . TRP A 1 219 ? -19.131 -9.559 19.207 1.00 84.38 219 TRP A N 1
ATOM 1761 C CA . TRP A 1 219 ? -19.427 -8.129 19.276 1.00 84.38 219 TRP A CA 1
ATOM 1762 C C . TRP A 1 219 ? -20.916 -7.926 19.524 1.00 84.38 219 TRP A C 1
ATOM 1764 O O . TRP A 1 219 ? -21.750 -8.546 18.866 1.00 84.38 219 TRP A O 1
ATOM 1774 N N . PHE A 1 220 ? -21.276 -7.088 20.489 1.00 85.38 220 PHE A N 1
ATOM 1775 C CA . PHE A 1 220 ? -22.674 -6.869 20.855 1.00 85.38 220 PHE A CA 1
ATOM 1776 C C . PHE A 1 220 ? -22.877 -5.507 21.495 1.00 85.38 220 PHE A C 1
ATOM 1778 O O . PHE A 1 220 ? -21.952 -4.902 22.027 1.00 85.38 220 PHE A O 1
ATOM 1785 N N . VAL A 1 221 ? -24.112 -5.025 21.436 1.00 85.12 221 VAL A N 1
ATOM 1786 C CA . VAL A 1 221 ? -24.493 -3.733 21.998 1.00 85.12 221 VAL A CA 1
ATOM 1787 C C . VAL A 1 221 ? -25.224 -3.963 23.311 1.00 85.12 221 VAL A C 1
ATOM 1789 O O . VAL A 1 221 ? -26.142 -4.777 23.379 1.00 85.12 221 VAL A O 1
ATOM 1792 N N . GLU A 1 222 ? -24.835 -3.239 24.353 1.00 86.31 222 GLU A N 1
ATOM 1793 C CA . GLU A 1 222 ? -25.466 -3.308 25.668 1.00 86.31 222 GLU A CA 1
ATOM 1794 C C . GLU A 1 222 ? -25.987 -1.929 26.086 1.00 86.31 222 GLU A C 1
ATOM 1796 O O . GLU A 1 222 ? -25.404 -0.895 25.747 1.00 86.31 222 GLU A O 1
ATOM 1801 N N . ARG A 1 223 ? -27.109 -1.903 26.816 1.00 82.56 223 ARG A N 1
ATOM 1802 C CA . ARG A 1 223 ? -27.643 -0.670 27.398 1.00 82.56 223 ARG A CA 1
ATOM 1803 C C . ARG A 1 223 ? -27.127 -0.500 28.825 1.00 82.56 223 ARG A C 1
ATOM 1805 O O . ARG A 1 223 ? -27.498 -1.281 29.697 1.00 82.56 223 ARG A O 1
ATOM 1812 N N . LEU A 1 224 ? -26.344 0.541 29.088 1.00 69.00 224 LEU A N 1
ATOM 1813 C CA . LEU A 1 224 ? -25.904 0.890 30.433 1.00 69.00 224 LEU A CA 1
ATOM 1814 C C . LEU A 1 224 ? -27.026 1.564 31.241 1.00 69.00 224 LEU A C 1
ATOM 1816 O O . LEU A 1 224 ? -27.787 2.376 30.698 1.00 69.00 224 LEU A O 1
ATOM 1820 N N . PRO A 1 225 ? -27.132 1.261 32.548 1.00 56.75 225 PRO A N 1
ATOM 1821 C CA . PRO A 1 225 ? -28.051 1.959 33.431 1.00 56.75 225 PRO A CA 1
ATOM 1822 C C . PRO A 1 225 ? -27.651 3.441 33.560 1.00 56.75 225 PRO A C 1
ATOM 1824 O O . PRO A 1 225 ? -26.465 3.772 33.488 1.00 56.75 225 PRO A O 1
ATOM 1827 N N . PRO A 1 226 ? -28.620 4.353 33.755 1.00 55.03 226 PRO A N 1
ATOM 1828 C CA . PRO A 1 226 ? -28.313 5.752 34.018 1.00 55.03 226 PRO A CA 1
ATOM 1829 C C . PRO A 1 226 ? -27.490 5.866 35.305 1.00 55.03 226 PRO A C 1
ATOM 1831 O O . PRO A 1 226 ? -27.853 5.301 36.335 1.00 55.03 226 PRO A O 1
ATOM 1834 N N . VAL A 1 227 ? -26.385 6.610 35.248 1.00 49.78 227 VAL A N 1
ATOM 1835 C CA . VAL A 1 227 ? -25.618 6.958 36.446 1.00 49.78 227 VAL A CA 1
ATOM 1836 C C . VAL A 1 227 ? -26.443 7.977 37.222 1.00 49.78 227 VAL A C 1
ATOM 1838 O O . VAL A 1 227 ? -26.546 9.133 36.816 1.00 49.78 227 VAL A O 1
ATOM 1841 N N . THR A 1 228 ? -27.073 7.553 38.314 1.00 46.03 228 THR A N 1
ATOM 1842 C CA . THR A 1 228 ? -27.682 8.478 39.270 1.00 46.03 228 THR A CA 1
ATOM 1843 C C . THR A 1 228 ? -26.545 9.269 39.917 1.00 46.03 228 THR A C 1
ATOM 1845 O O . THR A 1 228 ? -25.684 8.646 40.546 1.00 46.03 228 THR A O 1
ATOM 1848 N N . PRO A 1 229 ? -26.477 10.605 39.781 1.00 43.72 229 PRO A N 1
ATOM 1849 C CA . PRO A 1 229 ? -25.527 11.372 40.569 1.00 43.72 229 PRO A CA 1
ATOM 1850 C C . PRO A 1 229 ? -25.846 11.122 42.045 1.00 43.72 229 PRO A C 1
ATOM 1852 O O . PRO A 1 229 ? -26.995 11.254 42.472 1.00 43.72 229 PRO A O 1
ATOM 1855 N N . ALA A 1 230 ? -24.842 10.689 42.808 1.00 40.62 230 ALA A N 1
ATOM 1856 C CA . ALA A 1 230 ? -24.974 10.548 44.248 1.00 40.62 230 ALA A CA 1
ATOM 1857 C C . ALA A 1 230 ? -25.426 11.900 44.810 1.00 40.62 230 ALA A C 1
ATOM 1859 O O . ALA A 1 230 ? -24.785 12.920 44.554 1.00 40.62 230 ALA A O 1
ATOM 1860 N N . ALA A 1 231 ? -26.550 11.908 45.529 1.00 38.84 231 ALA A N 1
ATOM 1861 C CA . ALA A 1 231 ? -27.038 13.095 46.206 1.00 38.84 231 ALA A CA 1
ATOM 1862 C C . ALA A 1 231 ? -25.922 13.621 47.117 1.00 38.84 231 ALA A C 1
ATOM 1864 O O . ALA A 1 231 ? -25.551 12.973 48.097 1.00 38.84 231 ALA A O 1
ATOM 1865 N N . THR A 1 232 ? -25.361 14.778 46.776 1.00 36.94 232 THR A N 1
ATOM 1866 C CA . THR A 1 232 ? -24.487 15.529 47.669 1.00 36.94 232 THR A CA 1
ATOM 1867 C C . THR A 1 232 ? -25.327 15.963 48.860 1.00 36.94 232 THR A C 1
ATOM 1869 O O . THR A 1 232 ? -26.075 16.936 48.789 1.00 36.94 232 THR A O 1
ATOM 1872 N N . ALA A 1 233 ? -25.233 15.202 49.947 1.00 43.56 233 ALA A N 1
ATOM 1873 C CA . ALA A 1 233 ? -25.655 15.638 51.261 1.00 43.56 233 ALA A CA 1
ATOM 1874 C C . ALA A 1 233 ? -24.707 16.759 51.709 1.00 43.56 233 ALA A C 1
ATOM 1876 O O . ALA A 1 233 ? -23.600 16.500 52.173 1.00 43.56 233 ALA A O 1
ATOM 1877 N N . ALA A 1 234 ? -25.138 18.001 51.529 1.00 41.31 234 ALA A N 1
ATOM 1878 C CA . ALA A 1 234 ? -24.563 19.166 52.184 1.00 41.31 234 ALA A CA 1
ATOM 1879 C C . ALA A 1 234 ? -25.717 20.082 52.596 1.00 41.31 234 ALA A C 1
ATOM 1881 O O . ALA A 1 234 ? -25.996 21.088 51.958 1.00 41.31 234 ALA A O 1
ATOM 1882 N N . ASP A 1 235 ? -26.413 19.657 53.648 1.00 38.94 235 ASP A N 1
ATOM 1883 C CA . ASP A 1 235 ? -27.248 20.517 54.476 1.00 38.94 235 ASP A CA 1
ATOM 1884 C C . ASP A 1 235 ? -26.958 20.119 55.930 1.00 38.94 235 ASP A C 1
ATOM 1886 O O . ASP A 1 235 ? -27.464 19.100 56.416 1.00 38.94 235 ASP A O 1
ATOM 1890 N N . ARG A 1 236 ? -26.017 20.843 56.554 1.00 36.94 236 ARG A N 1
ATOM 1891 C CA . ARG A 1 236 ? -25.875 21.115 57.998 1.00 36.94 236 ARG A CA 1
ATOM 1892 C C . ARG A 1 236 ? -24.605 21.904 58.290 1.00 36.94 236 ARG A C 1
ATOM 1894 O O . ARG A 1 236 ? -23.521 21.450 57.867 1.00 36.94 236 ARG A O 1
#

pLDDT: mean 73.62, std 15.59, range [30.33, 94.06]

Foldseek 3Di:
DAFDQDDDDDPWAFFWKFADDPVLVCVNDAFHDPDPCQVVVCVPPNDGPDQKTKTWDAAPLRFTWMWIARNVVRMTGIIGRWNLCQVVVQLRRPDHTPDIDGDDTDPVRVCCLAPPWWKFKWKQDPVRDIDTPTIGRDPSSSVSVQVSVVVVPDPIHIDMDTRYPPPPPPCDDPDDQFKFKWKAFQVRDIDTDDTHNDCPVSQVVQVVVVPDPDPGMHIDMGTHDGDDPDPPPDDD

Secondary structure (DSSP, 8-state):
-EE-SS--SS--EEEEEEE--HHHHHTT-SPB-S-TTHHHHHHHHSSPSSSEEEEEEE-TTS-EEEEEEETTTTEEEEEESSTTHHHHHHHHSSS--SEEEEPPPPHHHHHHHHHTTEEEEEEE-TTS-EEEEEEESSHHHHHHHHHHHHHTT-SSEEEEEEES---------S----EEEEEE-TT--EEEEEEESSHHHHHHHHHHHHHS--TT-EEEEEEPPP-PPP------

Sequence (236 aa):
MKQVSTPSLAPLREVGNAMFALADVDSLGTPNFEDPDVEEYLRKYGAPPGPERDWWLEAQCGLEFVLCLDLYIKSVRVIAEESAEFEHVLAHLPFAAEESFRMKPSAEERERREGHGGWAVCRIDTHGSTFEVESFSREGSARCFANLLDARGHKQGYFVEPRGVLPPLPSGDPGPHQWVLLRQDENGVRYEIERARRPQRLEWLAEQYNKEARHKQHWFVERLPPVTPAATAADR

Radius of gyration: 24.63 Å; chains: 1; bounding box: 52×38×93 Å